Protein AF-0000000082566651 (afdb_homodimer)

Organism: Quercus lobata (NCBI:txid97700)

pLDDT: mean 90.01, std 13.72, range [37.5, 98.56]

InterPro domains:
  IPR002110 Ankyrin repeat [PF12796] (29-124)
  IPR002110 Ankyrin repeat [PS50088] (58-82)
  IPR002110 Ankyrin repeat [PS50088] (94-127)
  IPR002110 Ankyrin repeat [SM00248] (24-53)
  IPR002110 Ankyrin repeat [SM00248] (58-90)
  IPR002110 Ankyrin repeat [SM00248] (94-124)
  IPR036770 Ankyrin repeat-containing domain superfamily [G3DSA:1.25.40.20] (1-144)
  IPR036770 Ankyrin repeat-containing domain superfamily [SSF48403] (2-134)

Sequence (296 aa):
MGNVKLVKLFLENRTSPAYVEDKKGLCAFHIAAKEGNVLVMEELITACPDIYELLDNRGRTALHVAAENGWLEAVNFFLKRSDLKGLINEQDEEGNTPMHLAAVKGHYKILLKLVRCRDVDTNAVNKEGLTPMDKNCSSINLRIKLQYMGNVKLVKLFLENRTSPAYVEDKKGLCAFHIAAKEGNVLVMEELITACPDIYELLDNRGRTALHVAAENGWLEAVNFFLKRSDLKGLINEQDEEGNTPMHLAAVKGHYKILLKLVRCRDVDTNAVNKEGLTPMDKNCSSINLRIKLQY

Nearest PDB structures (foldseek):
  8y1u-assembly1_A  TM=8.756E-01  e=1.295E-06  Homo sapiens
  8v0e-assembly2_B  TM=8.548E-01  e=7.355E-06  Homo sapiens
  8v0e-assembly1_A  TM=8.554E-01  e=9.139E-06  Homo sapiens
  6tmd-assembly1_A  TM=6.307E-01  e=1.295E-06  Homo sapiens
  2dzn-assembly2_C  TM=5.015E-01  e=8.199E-06  Saccharomyces cerevisiae

Radius of gyration: 24.39 Å; Cα contacts (8 Å, |Δi|>4): 534; chains: 2; bounding box: 39×66×54 Å

Structure (mmCIF, N/CA/C/O backbone):
data_AF-0000000082566651-model_v1
#
loop_
_entity.id
_entity.type
_entity.pdbx_description
1 polymer 'Uncharacterized protein'
#
loop_
_atom_site.group_PDB
_atom_site.id
_atom_site.type_symbol
_atom_site.label_atom_id
_atom_site.label_alt_id
_atom_site.label_comp_id
_atom_site.label_asym_id
_atom_site.label_entity_id
_atom_site.label_seq_id
_atom_site.pdbx_PDB_ins_code
_atom_site.Cartn_x
_atom_site.Cartn_y
_atom_site.Cartn_z
_atom_site.occupancy
_atom_site.B_iso_or_equiv
_atom_site.auth_seq_id
_atom_site.auth_comp_id
_atom_site.auth_asym_id
_atom_site.auth_atom_id
_atom_site.pdbx_PDB_model_num
ATOM 1 N N . MET A 1 1 ? 8.547 0.111 1.854 1 42.28 1 MET A N 1
ATOM 2 C CA . MET A 1 1 ? 8.195 -0.094 3.256 1 42.28 1 MET A CA 1
ATOM 3 C C . MET A 1 1 ? 6.855 0.561 3.582 1 42.28 1 MET A C 1
ATOM 5 O O . MET A 1 1 ? 6.07 0.021 4.363 1 42.28 1 MET A O 1
ATOM 9 N N . GLY A 1 2 ? 6.461 1.714 2.898 1 54.19 2 GLY A N 1
ATOM 10 C CA . GLY A 1 2 ? 5.336 2.557 3.273 1 54.19 2 GLY A CA 1
ATOM 11 C C . GLY A 1 2 ? 3.992 1.884 3.072 1 54.19 2 GLY A C 1
ATOM 12 O O . GLY A 1 2 ? 3.109 1.978 3.928 1 54.19 2 GLY A O 1
ATOM 13 N N . ASN A 1 3 ? 4.008 0.964 2.213 1 69.75 3 ASN A N 1
ATOM 14 C CA . ASN A 1 3 ? 2.744 0.355 1.812 1 69.75 3 ASN A CA 1
ATOM 15 C C . ASN A 1 3 ? 2.35 -0.784 2.748 1 69.75 3 ASN A C 1
ATOM 17 O O . ASN A 1 3 ? 1.172 -0.942 3.076 1 69.75 3 ASN A O 1
ATOM 21 N N . VAL A 1 4 ? 3.307 -1.282 3.365 1 85.88 4 VAL A N 1
ATOM 22 C CA . VAL A 1 4 ? 3.021 -2.453 4.188 1 85.88 4 VAL A CA 1
ATOM 23 C C . VAL A 1 4 ? 2.273 -2.029 5.449 1 85.88 4 VAL A C 1
ATOM 25 O O . VAL A 1 4 ? 1.325 -2.695 5.871 1 85.88 4 VAL A O 1
ATOM 28 N N . LYS A 1 5 ? 2.617 -0.89 5.961 1 88.31 5 LYS A N 1
ATOM 29 C CA . LYS A 1 5 ? 1.964 -0.407 7.176 1 88.31 5 LYS A CA 1
ATOM 30 C C . LYS A 1 5 ? 0.497 -0.075 6.914 1 88.31 5 LYS A C 1
ATOM 32 O O . LYS A 1 5 ? -0.366 -0.354 7.75 1 88.31 5 LYS A O 1
ATOM 37 N N . LEU A 1 6 ? 0.324 0.468 5.809 1 90.62 6 LEU A N 1
ATOM 38 C CA . LEU A 1 6 ? -1.044 0.823 5.445 1 90.62 6 LEU A CA 1
ATOM 39 C C . LEU A 1 6 ? -1.895 -0.427 5.246 1 90.62 6 LEU A C 1
ATOM 41 O O . LEU A 1 6 ? -3.043 -0.479 5.695 1 90.62 6 LEU A O 1
ATOM 45 N N . VAL A 1 7 ? -1.366 -1.395 4.539 1 91.19 7 VAL A N 1
ATOM 46 C CA . VAL A 1 7 ? -2.08 -2.645 4.305 1 91.19 7 VAL A CA 1
ATOM 47 C C . VAL A 1 7 ? -2.385 -3.324 5.641 1 91.19 7 VAL A C 1
ATOM 49 O O . VAL A 1 7 ? -3.492 -3.822 5.852 1 91.19 7 VAL A O 1
ATOM 52 N N . LYS A 1 8 ? -1.399 -3.281 6.516 1 91.12 8 LYS A N 1
ATOM 53 C CA . LYS A 1 8 ? -1.593 -3.854 7.844 1 91.12 8 LYS A CA 1
ATOM 54 C C . LYS A 1 8 ? -2.725 -3.15 8.586 1 91.12 8 LYS A C 1
ATOM 56 O O . LYS A 1 8 ? -3.562 -3.801 9.211 1 91.12 8 LYS A O 1
ATOM 61 N N . LEU A 1 9 ? -2.771 -1.901 8.508 1 90.38 9 LEU A N 1
ATOM 62 C CA . LEU A 1 9 ? -3.816 -1.119 9.164 1 90.38 9 LEU A CA 1
ATOM 63 C C . LEU A 1 9 ? -5.191 -1.497 8.625 1 90.38 9 LEU A C 1
ATOM 65 O O . LEU A 1 9 ? -6.141 -1.654 9.398 1 90.38 9 LEU A O 1
ATOM 69 N N . PHE A 1 10 ? -5.266 -1.653 7.32 1 90.38 10 PHE A N 1
ATOM 70 C CA . PHE A 1 10 ? -6.539 -1.997 6.695 1 90.38 10 PHE A CA 1
ATOM 71 C C . PHE A 1 10 ? -6.996 -3.385 7.129 1 90.38 10 PHE A C 1
ATOM 73 O O . PHE A 1 10 ? -8.164 -3.578 7.477 1 90.38 10 PHE A O 1
ATOM 80 N N . LEU A 1 11 ? -6.121 -4.285 7.203 1 91.38 11 LEU A N 1
ATOM 81 C CA . LEU A 1 11 ? -6.453 -5.68 7.457 1 91.38 11 LEU A CA 1
ATOM 82 C C . LEU A 1 11 ? -6.738 -5.91 8.938 1 91.38 11 LEU A C 1
ATOM 84 O O . LEU A 1 11 ? -7.445 -6.852 9.305 1 91.38 11 LEU A O 1
ATOM 88 N N . GLU A 1 12 ? -6.137 -5.074 9.805 1 87.38 12 GLU A N 1
ATOM 89 C CA . GLU A 1 12 ? -6.414 -5.145 11.234 1 87.38 12 GLU A CA 1
ATOM 90 C C . GLU A 1 12 ? -7.855 -4.75 11.539 1 87.38 12 GLU A C 1
ATOM 92 O O . GLU A 1 12 ? -8.43 -5.191 12.531 1 87.38 12 GLU A O 1
ATOM 97 N N . ASN A 1 13 ? -8.414 -3.998 10.727 1 84.44 13 ASN A N 1
ATOM 98 C CA . ASN A 1 13 ? -9.805 -3.586 10.891 1 84.44 13 ASN A CA 1
ATOM 99 C C . ASN A 1 13 ? -10.773 -4.652 10.383 1 84.44 13 ASN A C 1
ATOM 101 O O . ASN A 1 13 ? -11.695 -5.047 11.086 1 84.44 13 ASN A O 1
ATOM 105 N N . ARG A 1 14 ? -10.594 -5.027 9.117 1 89.38 14 ARG A N 1
ATOM 106 C CA . ARG A 1 14 ? -11.391 -6.059 8.469 1 89.38 14 ARG A CA 1
ATOM 107 C C . ARG A 1 14 ? -10.625 -6.695 7.309 1 89.38 14 ARG A C 1
ATOM 109 O O . ARG A 1 14 ? -9.859 -6.02 6.617 1 89.38 14 ARG A O 1
ATOM 116 N N . THR A 1 15 ? -10.945 -7.945 7.035 1 92.06 15 THR A N 1
ATOM 117 C CA . THR A 1 15 ? -10.18 -8.633 6 1 92.06 15 THR A CA 1
ATOM 118 C C . THR A 1 15 ? -10.953 -8.664 4.684 1 92.06 15 THR A C 1
ATOM 120 O O . THR A 1 15 ? -10.391 -8.961 3.633 1 92.06 15 THR A O 1
ATOM 123 N N . SER A 1 16 ? -12.211 -8.312 4.715 1 90.19 16 SER A N 1
ATOM 124 C CA . SER A 1 16 ? -13.078 -8.461 3.551 1 90.19 16 SER A CA 1
ATOM 125 C C . SER A 1 16 ? -12.523 -7.715 2.344 1 90.19 16 SER A C 1
ATOM 127 O O . SER A 1 16 ?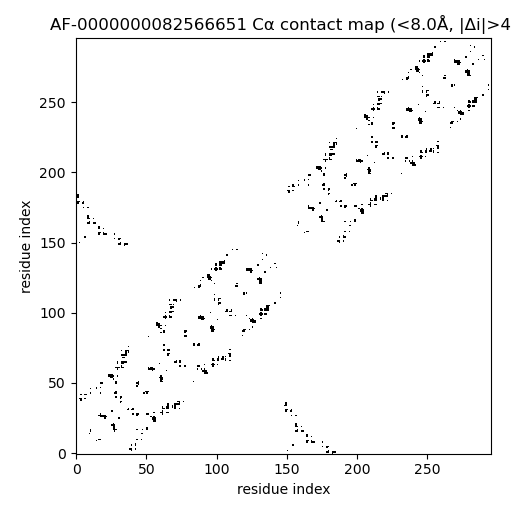 -12.617 -8.195 1.213 1 90.19 16 SER A O 1
ATOM 129 N N . PRO A 1 17 ? -11.891 -6.555 2.521 1 88.69 17 PRO A N 1
ATOM 130 C CA . PRO A 1 17 ? -11.383 -5.832 1.353 1 88.69 17 PRO A CA 1
ATOM 131 C C . PRO A 1 17 ? -10.297 -6.598 0.608 1 88.69 17 PRO A C 1
ATOM 133 O O . PRO A 1 17 ? -10.086 -6.383 -0.588 1 88.69 17 PRO A O 1
ATOM 136 N N . ALA A 1 18 ? -9.617 -7.48 1.279 1 92.12 18 ALA A N 1
ATOM 137 C CA . ALA A 1 18 ? -8.547 -8.25 0.647 1 92.12 18 ALA A CA 1
ATOM 138 C C . ALA A 1 18 ? -9.102 -9.148 -0.455 1 92.12 18 ALA A C 1
ATOM 140 O O . ALA A 1 18 ? -8.375 -9.531 -1.374 1 92.12 18 ALA A O 1
ATOM 141 N N . TYR A 1 19 ? -10.422 -9.43 -0.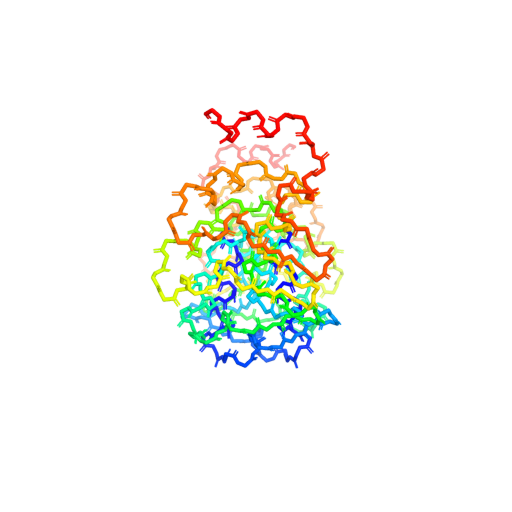424 1 94.44 19 TYR A N 1
ATOM 142 C CA . TYR A 1 19 ? -11.023 -10.391 -1.335 1 94.44 19 TYR A CA 1
ATOM 143 C C . TYR A 1 19 ? -11.727 -9.688 -2.488 1 94.44 19 TYR A C 1
ATOM 145 O O . TYR A 1 19 ? -12.203 -10.336 -3.422 1 94.44 19 TYR A O 1
ATOM 153 N N . VAL A 1 20 ? -11.7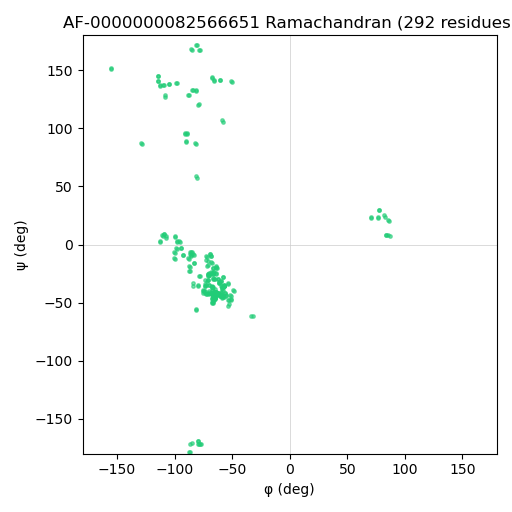73 -8.391 -2.359 1 92.5 20 VAL A N 1
ATOM 154 C CA . VAL A 1 20 ? -12.344 -7.633 -3.471 1 92.5 20 VAL A CA 1
ATOM 155 C C . VAL A 1 20 ? -11.445 -7.77 -4.699 1 92.5 20 VAL A C 1
ATOM 157 O O . VAL A 1 20 ? -10.219 -7.773 -4.586 1 92.5 20 VAL A O 1
ATOM 160 N N . GLU A 1 21 ? -12.094 -7.879 -5.855 1 94.75 21 GLU A N 1
ATOM 161 C CA . GLU A 1 21 ? -11.367 -8.047 -7.113 1 94.75 21 GLU A CA 1
ATOM 162 C C . GLU A 1 21 ? -11.562 -6.844 -8.031 1 94.75 21 GLU A C 1
ATOM 164 O O . GLU A 1 21 ? -12.602 -6.18 -7.977 1 94.75 21 GLU A O 1
ATOM 169 N N . ASP A 1 22 ? -10.523 -6.504 -8.766 1 93.31 22 ASP A N 1
ATOM 170 C CA . ASP A 1 22 ? -10.688 -5.465 -9.781 1 93.31 22 ASP A CA 1
ATOM 171 C C . ASP A 1 22 ? -11.352 -6.02 -11.031 1 93.31 22 ASP A C 1
ATOM 173 O O . ASP A 1 22 ? -11.922 -7.113 -11.008 1 93.31 22 ASP A O 1
ATOM 177 N N . LYS A 1 23 ? -11.406 -5.203 -12.094 1 93.69 23 LYS A N 1
ATOM 178 C CA . LYS A 1 23 ? -12.125 -5.562 -13.312 1 93.69 23 LYS A CA 1
ATOM 179 C C . LYS A 1 23 ? -11.492 -6.777 -13.984 1 93.69 23 LYS A C 1
ATOM 181 O O . LYS A 1 23 ? -12.125 -7.441 -14.812 1 93.69 23 LYS A O 1
ATOM 186 N N . LYS A 1 24 ? -10.242 -7.113 -13.68 1 96.5 24 LYS A N 1
ATOM 187 C CA . LYS A 1 24 ? -9.547 -8.25 -14.266 1 96.5 24 LYS A CA 1
ATOM 188 C C . LYS A 1 24 ? -9.594 -9.461 -13.344 1 96.5 24 LYS A C 1
ATOM 190 O O . LYS A 1 24 ? -8.953 -10.484 -13.609 1 96.5 24 LYS A O 1
ATOM 195 N N . GLY A 1 25 ? -10.289 -9.359 -12.211 1 97.06 25 GLY A N 1
ATOM 196 C CA . GLY A 1 25 ? -10.414 -10.438 -11.25 1 97.06 25 GLY A CA 1
ATOM 197 C C . GLY A 1 25 ? -9.242 -10.531 -10.289 1 97.06 25 GLY A C 1
ATOM 198 O O . GLY A 1 25 ? -9.109 -11.508 -9.555 1 97.06 25 GLY A O 1
ATOM 199 N N . LEU A 1 26 ? -8.414 -9.523 -10.375 1 97 26 LEU A N 1
ATOM 200 C CA . LEU A 1 26 ? -7.25 -9.523 -9.484 1 97 26 LEU A CA 1
ATOM 201 C C . LEU A 1 26 ? -7.637 -9.062 -8.086 1 97 26 LEU A C 1
ATOM 203 O O . LEU A 1 26 ? -8.18 -7.973 -7.914 1 97 26 LEU A O 1
ATOM 207 N N . CYS A 1 27 ? -7.438 -9.883 -7.117 1 96.5 27 CYS A N 1
ATOM 208 C CA . CYS A 1 27 ? -7.598 -9.469 -5.727 1 96.5 27 CYS A CA 1
ATOM 209 C C . CYS A 1 27 ? -6.309 -8.859 -5.188 1 96.5 27 CYS A C 1
ATOM 211 O O . CYS A 1 27 ? -5.328 -8.719 -5.918 1 96.5 27 CYS A O 1
ATOM 213 N N . ALA A 1 28 ? -6.312 -8.453 -3.898 1 95.44 28 ALA A N 1
ATOM 214 C CA . ALA A 1 28 ? -5.172 -7.77 -3.293 1 95.44 28 ALA A CA 1
ATOM 215 C C . ALA A 1 28 ? -3.904 -8.609 -3.402 1 95.44 28 ALA A C 1
ATOM 217 O O . ALA A 1 28 ? -2.816 -8.078 -3.637 1 95.44 28 ALA A O 1
ATOM 218 N N . PHE A 1 29 ? -4.023 -9.906 -3.297 1 97.25 29 PHE A N 1
ATOM 219 C CA . PHE A 1 29 ? -2.873 -10.797 -3.332 1 97.25 29 PHE A CA 1
ATOM 220 C C . PHE A 1 29 ? -2.279 -10.859 -4.734 1 97.25 29 PHE A C 1
ATOM 222 O O . PHE A 1 29 ? -1.058 -10.836 -4.898 1 97.25 29 PHE A O 1
ATOM 229 N N . HIS A 1 30 ? -3.189 -10.93 -5.715 1 97.75 30 HIS A N 1
ATOM 230 C CA . HIS A 1 30 ? -2.73 -10.859 -7.098 1 97.75 30 HIS A CA 1
ATOM 231 C C . HIS A 1 30 ? -1.978 -9.562 -7.367 1 97.75 30 HIS A C 1
ATOM 233 O O . HIS A 1 30 ? -0.908 -9.578 -7.98 1 97.75 30 HIS A O 1
ATOM 239 N N . ILE A 1 31 ? -2.521 -8.516 -6.914 1 95.81 31 ILE A N 1
ATOM 240 C CA . ILE A 1 31 ? -1.952 -7.195 -7.168 1 95.81 31 ILE A CA 1
ATOM 241 C C . ILE A 1 31 ? -0.588 -7.082 -6.492 1 95.81 31 ILE A C 1
ATOM 243 O O . ILE A 1 31 ? 0.366 -6.574 -7.086 1 95.81 31 ILE A O 1
ATOM 247 N N . ALA A 1 32 ? -0.495 -7.5 -5.254 1 95.75 32 ALA A N 1
ATOM 248 C CA . ALA A 1 32 ? 0.789 -7.496 -4.559 1 95.75 32 ALA A CA 1
ATOM 249 C C . ALA A 1 32 ? 1.83 -8.305 -5.328 1 95.75 32 ALA A C 1
ATOM 251 O O . ALA A 1 32 ? 2.977 -7.871 -5.473 1 95.75 32 ALA A O 1
ATOM 252 N N . ALA A 1 33 ? 1.443 -9.43 -5.855 1 96.69 33 ALA A N 1
ATOM 253 C CA . ALA A 1 33 ? 2.336 -10.281 -6.637 1 96.69 33 ALA A CA 1
ATOM 254 C C . ALA A 1 33 ? 2.742 -9.594 -7.938 1 96.69 33 ALA A C 1
ATOM 256 O O . ALA A 1 33 ? 3.906 -9.664 -8.344 1 96.69 33 ALA A O 1
ATOM 257 N N . LYS A 1 34 ? 1.776 -9 -8.586 1 96.38 34 LYS A N 1
ATOM 258 C CA . LYS A 1 34 ? 2.006 -8.297 -9.844 1 96.38 34 LYS A CA 1
ATOM 259 C C . LYS A 1 34 ? 3.039 -7.184 -9.672 1 96.38 34 LYS A C 1
ATOM 261 O O . LYS A 1 34 ? 3.807 -6.898 -10.594 1 96.38 34 LYS A O 1
ATOM 266 N N . GLU A 1 35 ? 3.084 -6.68 -8.477 1 92.69 35 GLU A N 1
ATOM 267 C CA . GLU A 1 35 ? 4.008 -5.586 -8.188 1 92.69 35 GLU A CA 1
ATOM 268 C C . GLU A 1 35 ? 5.289 -6.105 -7.535 1 92.69 35 GLU A C 1
ATOM 270 O O . GLU A 1 35 ? 6.195 -5.328 -7.227 1 92.69 35 GLU A O 1
ATOM 275 N N . GLY A 1 36 ? 5.328 -7.336 -7.289 1 94.81 36 GLY A N 1
ATOM 276 C CA . GLY A 1 36 ? 6.508 -7.922 -6.672 1 94.81 36 GLY A CA 1
ATOM 277 C C . GLY A 1 36 ? 6.68 -7.52 -5.219 1 94.81 36 GLY A C 1
ATOM 278 O O . GLY A 1 36 ? 7.805 -7.465 -4.711 1 94.81 36 GLY A O 1
ATOM 279 N N . ASN A 1 37 ? 5.676 -7.137 -4.523 1 93.69 37 ASN A N 1
ATOM 280 C CA . ASN A 1 37 ? 5.754 -6.684 -3.139 1 93.69 37 ASN A CA 1
ATOM 281 C C . ASN A 1 37 ? 5.578 -7.84 -2.16 1 93.69 37 ASN A C 1
ATOM 283 O O . ASN A 1 37 ? 4.504 -8.008 -1.577 1 93.69 37 ASN A O 1
ATOM 287 N N . VAL A 1 38 ? 6.656 -8.469 -1.818 1 95.69 38 VAL A N 1
ATOM 288 C CA . VAL A 1 38 ? 6.652 -9.695 -1.026 1 95.69 38 VAL A CA 1
ATOM 289 C C . VAL A 1 38 ? 6.172 -9.391 0.391 1 95.69 38 VAL A C 1
ATOM 291 O O . VAL A 1 38 ? 5.473 -10.203 1.003 1 95.69 38 VAL A O 1
ATOM 294 N N . LEU A 1 39 ? 6.547 -8.25 0.902 1 94.25 39 LEU A N 1
ATOM 295 C CA . LEU A 1 39 ? 6.137 -7.898 2.258 1 94.25 39 LEU A CA 1
ATOM 296 C C . LEU A 1 39 ? 4.621 -7.766 2.35 1 94.25 39 LEU A C 1
ATOM 298 O O . LEU A 1 39 ? 4.012 -8.203 3.328 1 94.25 39 LEU A O 1
ATOM 302 N N . VAL A 1 40 ? 4.078 -7.168 1.365 1 94.81 40 VAL A N 1
ATOM 303 C CA . VAL A 1 40 ? 2.625 -7.035 1.329 1 94.81 40 VAL A CA 1
ATOM 304 C C . VAL A 1 40 ? 1.987 -8.414 1.153 1 94.81 40 VAL A C 1
ATOM 306 O O . VAL A 1 40 ? 0.968 -8.719 1.778 1 94.81 40 VAL A O 1
ATOM 309 N N . MET A 1 41 ? 2.521 -9.25 0.311 1 96.19 41 MET A N 1
ATOM 310 C CA . MET A 1 41 ? 2.023 -10.617 0.158 1 96.19 41 MET A CA 1
ATOM 311 C C . MET A 1 41 ? 2.016 -11.344 1.497 1 96.19 41 MET A C 1
ATOM 313 O O . MET A 1 41 ? 1.045 -12.031 1.831 1 96.19 41 MET A O 1
ATOM 317 N N . GLU A 1 42 ? 3.086 -11.188 2.25 1 96.06 42 GLU A N 1
ATOM 318 C CA . GLU A 1 42 ? 3.189 -11.82 3.564 1 96.06 42 GLU A CA 1
ATOM 319 C C . GLU A 1 42 ? 2.072 -11.344 4.492 1 96.06 42 GLU A C 1
ATOM 321 O O . GLU A 1 42 ? 1.448 -12.156 5.184 1 96.06 42 GLU A O 1
ATOM 326 N N . GLU A 1 43 ? 1.812 -10.055 4.492 1 94.38 43 GLU A N 1
ATOM 327 C CA . GLU A 1 43 ? 0.754 -9.508 5.336 1 94.38 43 GLU A CA 1
ATOM 328 C C . GLU A 1 43 ? -0.612 -10.055 4.934 1 94.38 43 GLU A C 1
ATOM 330 O O . GLU A 1 43 ? -1.428 -10.398 5.793 1 94.38 43 GLU A O 1
ATOM 335 N N . LEU A 1 44 ? -0.857 -10.133 3.668 1 95.94 44 LEU A N 1
ATOM 336 C CA . LEU A 1 44 ? -2.152 -10.562 3.154 1 95.94 44 LEU A CA 1
ATOM 337 C C . LEU A 1 44 ? -2.414 -12.031 3.494 1 95.94 44 LEU A C 1
ATOM 339 O O . LEU A 1 44 ? -3.484 -12.375 3.996 1 95.94 44 LEU A O 1
ATOM 343 N N . ILE A 1 45 ? -1.461 -12.891 3.252 1 96.62 45 ILE A N 1
ATOM 344 C CA . ILE A 1 45 ? -1.68 -14.312 3.463 1 96.62 45 ILE A CA 1
ATOM 345 C C . ILE A 1 45 ? -1.752 -14.609 4.957 1 96.62 45 ILE A C 1
ATOM 347 O O . ILE A 1 45 ? -2.432 -15.547 5.379 1 96.62 45 ILE A O 1
ATOM 351 N N . THR A 1 46 ? -1.034 -13.82 5.789 1 95.25 46 THR A N 1
ATOM 352 C CA . THR A 1 46 ? -1.124 -13.953 7.238 1 95.25 46 THR A CA 1
ATOM 353 C C . THR A 1 46 ? -2.527 -13.609 7.73 1 95.25 46 THR A C 1
ATOM 355 O O . THR A 1 46 ? -3.094 -14.32 8.562 1 95.25 46 THR A O 1
ATOM 358 N N . ALA A 1 47 ? -3.127 -12.617 7.215 1 94.69 47 ALA A N 1
ATOM 359 C CA . ALA A 1 47 ? -4.457 -12.156 7.609 1 94.69 47 ALA A CA 1
ATOM 360 C C . ALA A 1 47 ? -5.547 -13.016 6.969 1 94.69 47 ALA A C 1
ATOM 362 O O . ALA A 1 47 ? -6.613 -13.211 7.551 1 94.69 47 ALA A O 1
ATOM 363 N N . CYS A 1 48 ? -5.305 -13.453 5.77 1 96.5 48 CYS A N 1
ATOM 364 C CA . CYS A 1 48 ? -6.242 -14.242 4.969 1 96.5 48 CYS A CA 1
ATOM 365 C C . CYS A 1 48 ? -5.574 -15.508 4.438 1 96.5 48 CYS A C 1
ATOM 367 O O . CYS A 1 48 ? -5.203 -15.57 3.264 1 96.5 48 CYS A O 1
ATOM 369 N N . PRO A 1 49 ? -5.551 -16.578 5.141 1 95.38 49 PRO A N 1
ATOM 370 C CA . PRO A 1 49 ? -4.75 -17.766 4.812 1 95.38 49 PRO A CA 1
ATOM 371 C C . PRO A 1 49 ? -5.223 -1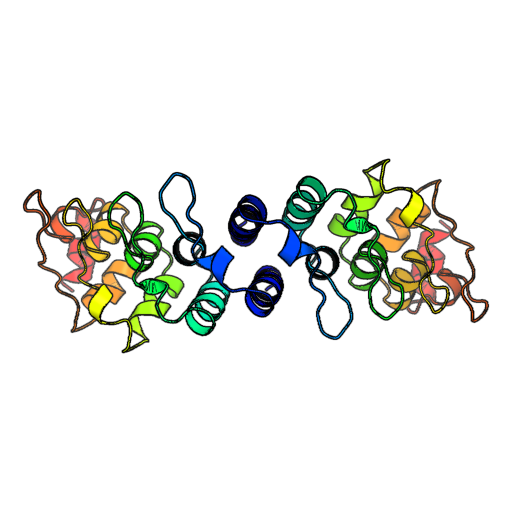8.453 3.535 1 95.38 49 PRO A C 1
ATOM 373 O O . PRO A 1 49 ? -4.473 -19.234 2.936 1 95.38 49 PRO A O 1
ATOM 376 N N . ASP A 1 50 ? -6.453 -18.219 3.096 1 95.88 50 ASP A N 1
ATOM 377 C CA . ASP A 1 50 ? -6.965 -18.922 1.914 1 95.88 50 ASP A CA 1
ATOM 378 C C . ASP A 1 50 ? -6.875 -18.031 0.677 1 95.88 50 ASP A C 1
ATOM 380 O O . ASP A 1 50 ? -7.305 -18.422 -0.409 1 95.88 50 ASP A O 1
ATOM 384 N N . ILE A 1 51 ? -6.23 -16.844 0.804 1 96.94 51 ILE A N 1
ATOM 385 C CA . ILE A 1 51 ? -6.293 -15.836 -0.247 1 96.94 51 ILE A CA 1
ATOM 386 C C . ILE A 1 51 ? -5.496 -16.312 -1.463 1 96.94 51 ILE A C 1
ATOM 388 O O . ILE A 1 51 ? -5.773 -15.891 -2.592 1 96.94 51 ILE A O 1
ATOM 392 N N . TYR A 1 52 ? -4.543 -17.125 -1.284 1 96.06 52 TYR A N 1
ATOM 393 C CA . TYR A 1 52 ? -3.678 -17.594 -2.359 1 96.06 52 TYR A CA 1
ATOM 394 C C . TYR A 1 52 ? -4.449 -18.484 -3.33 1 96.06 52 TYR A C 1
ATOM 396 O O . TYR A 1 52 ? -3.984 -18.75 -4.441 1 96.06 52 TYR A O 1
ATOM 404 N N . GLU A 1 53 ? -5.609 -18.953 -2.961 1 95.5 53 GLU A N 1
ATOM 405 C CA . GLU A 1 53 ? -6.395 -19.875 -3.779 1 95.5 53 GLU A CA 1
ATOM 406 C C . GLU A 1 53 ? -7.211 -19.125 -4.828 1 95.5 53 GLU A C 1
ATOM 408 O O . GLU A 1 53 ? -7.715 -19.734 -5.777 1 95.5 53 GLU A O 1
ATOM 413 N N . LEU A 1 54 ? -7.348 -17.922 -4.664 1 97.06 54 LEU A N 1
ATOM 414 C CA . LEU A 1 54 ? -8.195 -17.125 -5.551 1 97.06 54 LEU A CA 1
ATOM 415 C C . LEU A 1 54 ? -7.598 -17.062 -6.953 1 97.06 54 LEU A C 1
ATOM 417 O O . LEU A 1 54 ? -6.375 -16.984 -7.109 1 97.06 54 LEU A O 1
ATOM 421 N N . LEU A 1 55 ? -8.508 -17.078 -7.918 1 98.38 55 LEU A N 1
ATOM 422 C CA . LEU A 1 55 ? -8.133 -17.016 -9.32 1 98.38 55 LEU A CA 1
ATOM 423 C C . LEU A 1 55 ? -8.617 -15.719 -9.969 1 98.38 55 LEU A C 1
ATOM 425 O O . LEU A 1 55 ? -9.68 -15.203 -9.594 1 98.38 55 LEU A O 1
ATOM 429 N N . ASP A 1 56 ? -7.754 -15.148 -10.844 1 98.19 56 ASP A N 1
ATOM 430 C CA . ASP A 1 56 ? -8.242 -14.008 -11.602 1 98.19 56 ASP A CA 1
ATOM 431 C C . ASP A 1 56 ? -9.156 -14.453 -12.742 1 98.19 56 ASP A C 1
ATOM 433 O O . ASP A 1 56 ? -9.547 -15.617 -12.805 1 98.19 56 ASP A O 1
ATOM 437 N N . ASN A 1 57 ? -9.547 -13.531 -13.625 1 98.38 57 ASN A N 1
ATOM 438 C CA . ASN A 1 57 ? -10.523 -13.805 -14.68 1 98.38 57 ASN A CA 1
ATOM 439 C C . ASN A 1 57 ? -9.953 -14.742 -15.742 1 98.38 57 ASN A C 1
ATOM 441 O O . ASN A 1 57 ? -10.695 -15.25 -16.578 1 98.38 57 ASN A O 1
ATOM 445 N N . ARG A 1 58 ? -8.688 -15.023 -15.68 1 98.38 58 ARG A N 1
ATOM 446 C CA . ARG A 1 58 ? -8.047 -15.922 -16.625 1 98.38 58 ARG A CA 1
ATOM 447 C C . ARG A 1 58 ? -7.66 -17.234 -15.961 1 98.38 58 ARG A C 1
ATOM 449 O O . ARG A 1 58 ? -6.898 -18.031 -16.531 1 98.38 58 ARG A O 1
ATOM 456 N N . GLY A 1 59 ? -8.141 -17.391 -14.734 1 98.56 59 GLY A N 1
ATOM 457 C CA . GLY A 1 59 ? -7.844 -18.609 -14.008 1 98.56 59 GLY A CA 1
ATOM 458 C C . GLY A 1 59 ? -6.438 -18.641 -13.438 1 98.56 59 GLY A C 1
ATOM 459 O O . GLY A 1 59 ? -5.879 -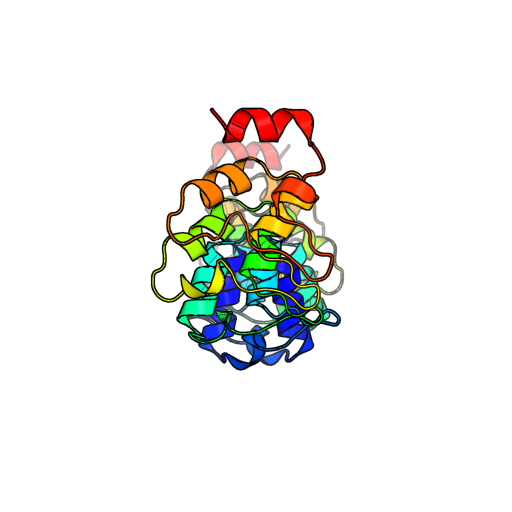19.703 -13.203 1 98.56 59 GLY A O 1
ATOM 460 N N . ARG A 1 60 ? -5.883 -17.5 -13.258 1 98.5 60 ARG A N 1
ATOM 461 C CA . ARG A 1 60 ? -4.496 -17.438 -12.805 1 98.5 60 ARG A CA 1
ATOM 462 C C . ARG A 1 60 ? -4.418 -17.219 -11.305 1 98.5 60 ARG A C 1
ATOM 464 O O . ARG A 1 60 ? -5.211 -16.453 -10.742 1 98.5 60 ARG A O 1
ATOM 471 N N . THR A 1 61 ? -3.506 -17.922 -10.719 1 98.44 61 THR A N 1
ATOM 472 C CA . THR A 1 61 ? -3.156 -17.656 -9.336 1 98.44 61 THR A CA 1
ATOM 473 C C . THR A 1 61 ? -2.191 -16.484 -9.234 1 98.44 61 THR A C 1
ATOM 475 O O . THR A 1 61 ? -1.692 -15.992 -10.258 1 98.44 61 THR A O 1
ATOM 478 N N . ALA A 1 62 ? -1.942 -16.047 -7.969 1 98.31 62 ALA A N 1
ATOM 479 C CA . ALA A 1 62 ? -0.968 -14.977 -7.758 1 98.31 62 ALA A CA 1
ATOM 480 C C . ALA A 1 62 ? 0.425 -15.406 -8.211 1 98.31 62 ALA A C 1
ATOM 482 O O . ALA A 1 62 ? 1.224 -14.578 -8.656 1 98.31 62 ALA A O 1
ATOM 483 N N . LEU A 1 63 ? 0.753 -16.672 -8.141 1 98.31 63 LEU A N 1
ATOM 484 C CA . LEU A 1 63 ? 2.039 -17.188 -8.617 1 98.31 63 LEU A CA 1
ATOM 485 C C . LEU A 1 63 ? 2.164 -17.016 -10.125 1 98.31 63 LEU A C 1
ATOM 487 O O . LEU A 1 63 ? 3.221 -16.625 -10.625 1 98.31 63 LEU A O 1
ATOM 491 N N . HIS A 1 64 ? 1.057 -17.359 -10.867 1 98.5 64 HIS A N 1
ATOM 492 C CA . HIS A 1 64 ? 1.057 -17.094 -12.297 1 98.5 64 HIS A CA 1
ATOM 493 C C . HIS A 1 64 ? 1.438 -15.641 -12.586 1 98.5 64 HIS A C 1
ATOM 495 O O . HIS A 1 64 ? 2.303 -15.383 -13.43 1 98.5 64 HIS A O 1
ATOM 501 N N . VAL A 1 65 ? 0.792 -14.766 -11.844 1 98.25 65 VAL A N 1
ATOM 502 C CA . VAL A 1 65 ? 0.95 -13.328 -12.055 1 98.25 65 VAL A CA 1
ATOM 503 C C . VAL A 1 65 ? 2.383 -12.914 -11.734 1 98.25 65 VAL A C 1
ATOM 505 O O . VAL A 1 65 ? 3.004 -12.164 -12.492 1 98.25 65 VAL A O 1
ATOM 508 N N . ALA A 1 66 ? 2.918 -13.352 -10.609 1 97.88 66 ALA A N 1
ATOM 509 C CA . ALA A 1 66 ? 4.297 -13.055 -10.227 1 97.88 66 ALA A CA 1
ATOM 510 C C . ALA A 1 66 ? 5.277 -13.531 -11.297 1 97.88 66 ALA A C 1
ATOM 512 O O . ALA A 1 66 ? 6.188 -12.797 -11.68 1 97.88 66 ALA A O 1
ATOM 513 N N . ALA A 1 67 ? 5.117 -14.734 -11.812 1 97.38 67 ALA A N 1
ATOM 514 C CA . ALA A 1 67 ? 6 -15.336 -12.812 1 97.38 67 ALA A CA 1
ATOM 515 C C . ALA A 1 67 ? 5.938 -14.562 -14.133 1 97.38 67 ALA A C 1
ATOM 517 O O . ALA A 1 67 ? 6.969 -14.273 -14.734 1 97.38 67 ALA A O 1
ATOM 518 N N . GLU A 1 68 ? 4.727 -14.266 -14.539 1 97.12 68 GLU A N 1
ATOM 519 C CA . GLU A 1 68 ? 4.527 -13.539 -15.789 1 97.12 68 GLU A CA 1
ATOM 520 C C . GLU A 1 68 ? 5.184 -12.164 -15.734 1 97.12 68 GLU A C 1
ATOM 522 O O . GLU A 1 68 ? 5.691 -11.672 -16.75 1 97.12 68 GLU A O 1
ATOM 527 N N . ASN A 1 69 ? 5.199 -11.586 -14.562 1 97.19 69 ASN A N 1
ATOM 528 C CA . ASN A 1 69 ? 5.719 -10.227 -14.445 1 97.19 69 ASN A CA 1
ATOM 529 C C . ASN A 1 69 ? 7.199 -10.219 -14.062 1 97.19 69 ASN A C 1
ATOM 531 O O . ASN A 1 69 ? 7.797 -9.156 -13.883 1 97.19 69 ASN A O 1
ATOM 535 N N . GLY A 1 70 ? 7.73 -11.359 -13.844 1 97 70 GLY A N 1
ATOM 536 C CA . GLY A 1 70 ? 9.172 -11.477 -13.711 1 97 70 GLY A CA 1
ATOM 537 C C . GLY A 1 70 ? 9.68 -11.141 -12.32 1 97 70 GLY A C 1
ATOM 538 O O . GLY A 1 70 ? 10.82 -10.703 -12.156 1 97 70 GLY A O 1
ATOM 539 N N . TRP A 1 71 ? 8.875 -11.242 -11.32 1 97.5 71 TRP A N 1
ATOM 540 C CA . TRP A 1 71 ? 9.297 -10.922 -9.961 1 97.5 71 TRP A CA 1
ATOM 541 C C . TRP A 1 71 ? 9.836 -12.156 -9.258 1 97.5 71 TRP A C 1
ATOM 543 O O . TRP A 1 71 ? 9.086 -12.891 -8.609 1 97.5 71 TRP A O 1
ATOM 553 N N . LEU A 1 72 ? 11.164 -12.258 -9.328 1 97.25 72 LEU A N 1
ATOM 554 C CA . LEU A 1 72 ? 11.836 -13.445 -8.797 1 97.25 72 LEU A CA 1
ATOM 555 C C . LEU A 1 72 ? 11.539 -13.617 -7.309 1 97.25 72 LEU A C 1
ATOM 557 O O . LEU A 1 72 ? 11.25 -14.719 -6.852 1 97.25 72 LEU A O 1
ATOM 561 N N . GLU A 1 73 ? 11.602 -12.555 -6.566 1 97.31 73 GLU A N 1
ATOM 562 C CA . GLU A 1 73 ? 11.398 -12.656 -5.121 1 97.31 73 GLU A CA 1
ATOM 563 C C . GLU A 1 73 ? 9.953 -13.039 -4.793 1 97.31 73 GLU A C 1
ATOM 565 O O . GLU A 1 73 ? 9.703 -13.758 -3.82 1 97.31 73 GLU A O 1
ATOM 570 N N . ALA A 1 74 ? 9.047 -12.523 -5.609 1 97.31 74 ALA A N 1
ATOM 571 C CA . ALA A 1 74 ? 7.656 -12.938 -5.414 1 97.31 74 ALA A CA 1
ATOM 572 C C . ALA A 1 74 ? 7.473 -14.414 -5.738 1 97.31 74 ALA A C 1
ATOM 574 O O . ALA A 1 74 ? 6.727 -15.117 -5.047 1 97.31 74 ALA A O 1
ATOM 575 N N . VAL A 1 75 ? 8.078 -14.875 -6.785 1 97.5 75 VAL A N 1
ATOM 576 C CA . VAL A 1 75 ? 8.031 -16.297 -7.117 1 97.5 75 VAL A CA 1
ATOM 577 C C . VAL A 1 75 ? 8.664 -17.109 -5.992 1 97.5 75 VAL A C 1
ATOM 579 O O . VAL A 1 75 ? 8.102 -18.125 -5.559 1 97.5 75 VAL A O 1
ATOM 582 N N . ASN A 1 76 ? 9.82 -16.672 -5.43 1 96.56 76 ASN A N 1
ATOM 583 C CA . ASN A 1 76 ? 10.492 -17.344 -4.32 1 96.56 76 ASN A CA 1
ATOM 584 C C . ASN A 1 76 ? 9.586 -17.438 -3.092 1 96.56 76 ASN A C 1
ATOM 586 O O . ASN A 1 76 ? 9.656 -18.406 -2.334 1 96.56 76 ASN A O 1
ATOM 590 N N . PHE A 1 77 ? 8.828 -16.422 -2.932 1 97 77 PHE A N 1
ATOM 591 C CA . PHE A 1 77 ? 7.855 -16.406 -1.843 1 97 77 PHE A CA 1
ATOM 592 C C . PHE A 1 77 ? 7.008 -17.672 -1.862 1 97 77 PHE A C 1
ATOM 594 O O . PHE A 1 77 ? 6.754 -18.266 -0.816 1 97 77 PHE A O 1
ATOM 601 N N . PHE A 1 78 ? 6.543 -18.094 -3.021 1 96.44 78 PHE A N 1
ATOM 602 C CA . PHE A 1 78 ? 5.707 -19.281 -3.172 1 96.44 78 PHE A CA 1
ATOM 603 C C . PHE A 1 78 ? 6.535 -20.547 -3.01 1 96.44 78 PHE A C 1
ATOM 605 O O . PHE A 1 78 ? 6.102 -21.5 -2.348 1 96.44 78 PHE A O 1
ATOM 612 N N . LEU A 1 79 ? 7.707 -20.562 -3.535 1 94.19 79 LEU A N 1
ATOM 613 C CA . LEU A 1 79 ? 8.539 -21.766 -3.588 1 94.19 79 LEU A CA 1
ATOM 614 C C . LEU A 1 79 ? 9.047 -22.141 -2.201 1 94.19 79 LEU A C 1
ATOM 616 O O . LEU A 1 79 ? 9.305 -23.312 -1.919 1 94.19 79 LEU A O 1
ATOM 620 N N . LYS A 1 80 ? 9.164 -21.172 -1.348 1 93.56 80 LYS A N 1
ATOM 621 C CA . LYS A 1 80 ? 9.742 -21.406 -0.026 1 93.56 80 LYS A CA 1
ATOM 622 C C . LYS A 1 80 ? 8.688 -21.891 0.962 1 93.56 80 LYS A C 1
ATOM 624 O O . LYS A 1 80 ? 9.016 -22.328 2.062 1 93.56 80 LYS A O 1
ATOM 629 N N . ARG A 1 81 ? 7.531 -21.844 0.558 1 92.81 81 ARG A N 1
ATOM 630 C CA . ARG A 1 81 ? 6.445 -22.203 1.462 1 92.81 81 ARG A CA 1
ATOM 631 C C . ARG A 1 81 ? 5.832 -23.547 1.074 1 92.81 81 ARG A C 1
ATOM 633 O O . ARG A 1 81 ? 5.301 -23.703 -0.027 1 92.81 81 ARG A O 1
ATOM 640 N N . SER A 1 82 ? 5.766 -24.422 2.043 1 90.81 82 SER A N 1
ATOM 641 C CA . SER A 1 82 ? 5.273 -25.781 1.782 1 90.81 82 SER A CA 1
ATOM 642 C C . SER A 1 82 ? 3.766 -25.781 1.547 1 90.81 82 SER A C 1
ATOM 644 O O . SER A 1 82 ? 3.254 -26.578 0.767 1 90.81 82 SER A O 1
ATOM 646 N N . ASP A 1 83 ? 3.035 -24.844 2.203 1 90.12 83 ASP A N 1
ATOM 647 C CA . ASP A 1 83 ? 1.58 -24.781 2.096 1 90.12 83 ASP A CA 1
ATOM 648 C C . ASP A 1 83 ? 1.153 -24.266 0.724 1 90.12 83 ASP A C 1
ATOM 650 O O . ASP A 1 83 ? -0.01 -24.391 0.337 1 90.12 83 ASP A O 1
ATOM 654 N N . LEU A 1 84 ? 2.152 -23.766 -0.028 1 92.12 84 LEU A N 1
ATOM 655 C CA . LEU A 1 84 ? 1.825 -23.188 -1.327 1 92.12 84 LEU A CA 1
ATOM 656 C C . LEU A 1 84 ? 2.404 -24.031 -2.459 1 92.12 84 LEU A C 1
ATOM 658 O O . LEU A 1 84 ? 2.279 -23.672 -3.631 1 92.12 84 LEU A O 1
ATOM 662 N N . LYS A 1 85 ? 3.004 -25.078 -2.23 1 86.12 85 LYS A N 1
ATOM 663 C CA . LYS A 1 85 ? 3.736 -25.906 -3.186 1 86.12 85 LYS A CA 1
ATOM 664 C C . LYS A 1 85 ? 2.82 -26.391 -4.297 1 86.12 85 LYS A C 1
ATOM 666 O O . LYS A 1 85 ? 3.248 -26.547 -5.445 1 86.12 85 LYS A O 1
ATOM 671 N N . GLY A 1 86 ? 1.552 -26.594 -3.971 1 87.56 86 GLY A N 1
ATOM 672 C CA . GLY A 1 86 ? 0.606 -27.125 -4.945 1 87.56 86 GLY A CA 1
ATOM 673 C C . GLY A 1 86 ? 0.313 -26.141 -6.07 1 87.56 86 GLY A C 1
ATOM 674 O O . GLY A 1 86 ? -0.206 -26.531 -7.117 1 87.56 86 GLY A O 1
ATOM 675 N N . LEU A 1 87 ? 0.733 -24.969 -5.961 1 94.94 87 LEU A N 1
ATOM 676 C CA . LEU A 1 87 ? 0.387 -23.922 -6.922 1 94.94 87 LEU A CA 1
ATOM 677 C C . LEU A 1 87 ? 1.362 -23.922 -8.094 1 94.94 87 LEU A C 1
ATOM 679 O O . LEU A 1 87 ? 1.062 -23.375 -9.156 1 94.94 87 LEU A O 1
ATOM 683 N N . ILE A 1 88 ? 2.535 -24.5 -7.965 1 95.38 88 ILE A N 1
ATOM 684 C CA . ILE A 1 88 ? 3.66 -24.312 -8.875 1 95.38 88 ILE A CA 1
ATOM 685 C C . ILE A 1 88 ? 3.314 -24.875 -10.25 1 95.38 88 ILE A C 1
ATOM 687 O O . ILE A 1 88 ? 3.773 -24.359 -11.273 1 95.38 88 ILE A O 1
ATOM 691 N N . ASN A 1 89 ? 2.443 -25.922 -10.328 1 96.75 89 ASN A N 1
ATOM 692 C CA . ASN A 1 89 ? 2.102 -26.547 -11.602 1 96.75 89 ASN A CA 1
ATOM 693 C C . ASN A 1 89 ? 0.656 -26.266 -11.992 1 96.75 89 ASN A C 1
ATOM 695 O O . ASN A 1 89 ? 0.132 -26.859 -12.93 1 96.75 89 ASN A O 1
ATOM 699 N N . GLU A 1 90 ? -0.004 -25.375 -11.211 1 97.38 90 GLU A N 1
ATOM 700 C CA . GLU A 1 90 ? -1.391 -25.047 -11.523 1 97.38 90 GLU A CA 1
ATOM 701 C C . GLU A 1 90 ? -1.51 -24.438 -12.914 1 97.38 90 GLU A C 1
ATOM 703 O O . GLU A 1 90 ? -0.669 -23.625 -13.312 1 97.38 90 GLU A O 1
ATOM 708 N N . GLN A 1 91 ? -2.574 -24.812 -13.609 1 98.38 91 GLN A N 1
ATOM 709 C CA . GLN A 1 91 ? -2.799 -24.312 -14.961 1 98.38 91 GLN A CA 1
ATOM 710 C C . GLN A 1 91 ? -3.895 -23.25 -14.977 1 98.38 91 GLN A C 1
ATOM 712 O O . GLN A 1 91 ? -4.887 -23.375 -14.258 1 98.38 91 GLN A O 1
ATOM 717 N N . ASP A 1 92 ? -3.643 -22.203 -15.758 1 98.31 92 ASP A N 1
ATOM 718 C CA . ASP A 1 92 ? -4.695 -21.219 -15.953 1 98.31 92 ASP A CA 1
ATOM 719 C C . ASP A 1 92 ? -5.707 -21.703 -17 1 98.31 92 ASP A C 1
ATOM 721 O O . ASP A 1 92 ? -5.738 -22.875 -17.344 1 98.31 92 ASP A O 1
ATOM 725 N N . GLU A 1 93 ? -6.574 -20.844 -17.438 1 98.44 93 GLU A N 1
ATOM 726 C CA . GLU A 1 93 ? -7.66 -21.219 -18.328 1 98.44 93 GLU A CA 1
ATOM 727 C C . GLU A 1 93 ? -7.129 -21.672 -19.688 1 98.44 93 GLU A C 1
ATOM 729 O O . GLU A 1 93 ? -7.801 -22.406 -20.422 1 98.44 93 GLU A O 1
ATOM 734 N N . GLU A 1 94 ? -5.957 -21.219 -20.016 1 98.19 94 GLU A N 1
ATOM 735 C CA . GLU A 1 94 ? -5.355 -21.609 -21.281 1 98.19 94 GLU A CA 1
ATOM 736 C C . GLU A 1 94 ? -4.41 -22.797 -21.109 1 98.19 94 GLU A C 1
ATOM 738 O O . GLU A 1 94 ? -3.727 -23.188 -22.062 1 98.19 94 GLU A O 1
ATOM 743 N N . GLY A 1 95 ? -4.332 -23.297 -19.906 1 98.5 95 GLY A N 1
ATOM 744 C CA . GLY A 1 95 ? -3.486 -24.438 -19.609 1 98.5 95 GLY A CA 1
ATOM 745 C C . GLY A 1 95 ? -2.053 -24.062 -19.297 1 98.5 95 GLY A C 1
ATOM 746 O O . GLY A 1 95 ? -1.187 -24.938 -19.172 1 98.5 95 GLY A O 1
ATOM 747 N N . ASN A 1 96 ? -1.808 -22.781 -19.172 1 98.12 96 ASN A N 1
ATOM 748 C CA . ASN A 1 96 ? -0.448 -22.344 -18.875 1 98.12 96 ASN A CA 1
ATOM 749 C C . ASN A 1 96 ? -0.137 -22.453 -17.375 1 98.12 96 ASN A C 1
ATOM 751 O O . ASN A 1 96 ? -0.946 -22.062 -16.547 1 98.12 96 ASN A O 1
ATOM 755 N N . THR A 1 97 ? 1.005 -23.031 -17.125 1 98 97 THR A N 1
ATOM 756 C CA . THR A 1 97 ? 1.549 -22.984 -15.766 1 98 97 THR A CA 1
ATOM 757 C C . THR A 1 97 ? 2.334 -21.703 -15.547 1 98 97 THR A C 1
ATOM 759 O O . THR A 1 97 ? 2.604 -20.953 -16.5 1 98 97 THR A O 1
ATOM 762 N N . PRO A 1 98 ? 2.689 -21.391 -14.258 1 97.88 98 PRO A N 1
ATOM 763 C CA . PRO A 1 98 ? 3.551 -20.219 -14.031 1 97.88 98 PRO A CA 1
ATOM 764 C C . PRO A 1 98 ? 4.832 -20.266 -14.867 1 97.88 98 PRO A C 1
ATOM 766 O O . PRO A 1 98 ? 5.266 -19.234 -15.391 1 97.88 98 PRO A O 1
ATOM 769 N N . MET A 1 99 ? 5.355 -21.438 -15.094 1 96.19 99 MET A N 1
ATOM 770 C CA . MET A 1 99 ? 6.57 -21.578 -15.891 1 96.19 99 MET A CA 1
ATOM 771 C C . MET A 1 99 ? 6.312 -21.219 -17.344 1 96.19 99 MET A C 1
ATOM 773 O O . MET A 1 99 ? 7.137 -20.562 -17.984 1 96.19 99 MET A O 1
ATOM 777 N N . HIS A 1 100 ? 5.152 -21.672 -17.891 1 96.56 100 HIS A N 1
ATOM 778 C CA . HIS A 1 100 ? 4.809 -21.281 -19.25 1 96.56 100 HIS A CA 1
ATOM 779 C C . HIS A 1 100 ? 4.855 -19.75 -19.406 1 96.56 100 HIS A C 1
ATOM 781 O O . HIS A 1 100 ? 5.449 -19.25 -20.359 1 96.56 100 HIS A O 1
ATOM 787 N N . LEU A 1 101 ? 4.234 -19.094 -18.453 1 96.69 101 LEU A N 1
ATOM 788 C CA . LEU A 1 101 ? 4.102 -17.641 -18.531 1 96.69 101 LEU A CA 1
ATOM 789 C C . LEU A 1 101 ? 5.457 -16.953 -18.406 1 96.69 101 LEU A C 1
ATOM 791 O O . LEU A 1 101 ? 5.727 -15.969 -19.078 1 96.69 101 LEU A O 1
ATOM 795 N N . ALA A 1 102 ? 6.297 -17.422 -17.484 1 95.31 102 ALA A N 1
ATOM 796 C CA . ALA A 1 102 ? 7.656 -16.906 -17.359 1 95.31 102 ALA A CA 1
ATOM 797 C C . ALA A 1 102 ? 8.43 -17.094 -18.656 1 95.31 102 ALA A C 1
ATOM 799 O O . ALA A 1 102 ? 9.188 -16.203 -19.078 1 95.31 102 ALA A O 1
ATOM 800 N N . ALA A 1 103 ? 8.219 -18.203 -19.312 1 93.38 103 ALA A N 1
ATOM 801 C CA . ALA A 1 103 ? 8.914 -18.516 -20.562 1 93.38 103 ALA A CA 1
ATOM 802 C C . ALA A 1 103 ? 8.484 -17.578 -21.688 1 93.38 103 ALA A C 1
ATOM 804 O O . ALA A 1 103 ? 9.328 -17.047 -22.422 1 93.38 103 ALA A O 1
ATOM 805 N N . VAL A 1 104 ? 7.18 -17.391 -21.797 1 93.12 104 VAL A N 1
ATOM 806 C CA . VAL A 1 104 ? 6.629 -16.531 -22.844 1 93.12 104 VAL A CA 1
ATOM 807 C C . VAL A 1 104 ? 7.23 -15.133 -22.719 1 93.12 104 VAL A C 1
ATOM 809 O O . VAL A 1 104 ? 7.535 -14.484 -23.719 1 93.12 104 VAL A O 1
ATOM 812 N N . LYS A 1 105 ? 7.473 -14.711 -21.469 1 94.62 105 LYS A N 1
ATOM 813 C CA . LYS A 1 105 ? 7.934 -13.344 -21.219 1 94.62 105 LYS A CA 1
ATOM 814 C C . LYS A 1 105 ? 9.453 -13.281 -21.172 1 94.62 105 LYS A C 1
ATOM 816 O O . LYS A 1 105 ? 10.031 -12.195 -21.062 1 94.62 105 LYS A O 1
ATOM 821 N N . GLY A 1 106 ? 10.109 -14.438 -21.172 1 91.12 106 GLY A N 1
ATOM 822 C CA . GLY A 1 106 ? 11.562 -14.492 -21.203 1 91.12 106 GLY A CA 1
ATOM 823 C C . GLY A 1 106 ? 12.195 -14.188 -19.859 1 91.12 106 GLY A C 1
ATOM 824 O O . GLY A 1 106 ? 13.258 -13.562 -19.797 1 91.12 106 GLY A O 1
ATOM 825 N N . HIS A 1 107 ? 11.578 -14.477 -18.812 1 93.5 107 HIS A N 1
ATOM 826 C CA . HIS A 1 107 ? 12.141 -14.273 -17.484 1 93.5 107 HIS A CA 1
ATOM 827 C C . HIS A 1 107 ? 13.07 -15.414 -17.094 1 93.5 107 HIS A C 1
ATOM 829 O O . HIS A 1 107 ? 12.688 -16.312 -16.344 1 93.5 107 HIS A O 1
ATOM 835 N N . TYR A 1 108 ? 14.234 -15.305 -17.438 1 89.81 108 TYR A N 1
ATOM 836 C CA . TYR A 1 108 ? 15.18 -16.406 -17.391 1 89.81 108 TYR A CA 1
ATOM 837 C C . TYR A 1 108 ? 15.531 -16.766 -15.945 1 89.81 108 TYR A C 1
ATOM 839 O O . TYR A 1 108 ? 15.688 -17.938 -15.609 1 89.81 108 TYR A O 1
ATOM 847 N N . LYS A 1 109 ? 15.719 -15.805 -15.109 1 92.94 109 LYS A N 1
ATOM 848 C CA . LYS A 1 109 ? 16.047 -16.078 -13.719 1 92.94 109 LYS A CA 1
ATOM 849 C C . LYS A 1 109 ? 14.953 -16.922 -13.055 1 92.94 109 LYS A C 1
ATOM 851 O O . LYS A 1 109 ? 15.25 -17.812 -12.258 1 92.94 109 LYS A O 1
ATOM 856 N N . ILE A 1 110 ? 13.758 -16.594 -13.484 1 95.25 110 ILE A N 1
ATOM 857 C CA . ILE A 1 110 ? 12.641 -17.344 -12.938 1 95.25 110 ILE A CA 1
ATOM 858 C C . ILE A 1 110 ? 12.625 -18.75 -13.516 1 95.25 110 ILE A C 1
ATOM 860 O O . ILE A 1 110 ? 12.414 -19.734 -12.797 1 95.25 110 ILE A O 1
ATOM 864 N N . LEU A 1 111 ? 12.844 -18.859 -14.742 1 92.88 111 LEU A N 1
ATOM 865 C CA . LEU A 1 111 ? 12.883 -20.172 -15.391 1 92.88 111 LEU A CA 1
ATOM 866 C C . LEU A 1 111 ? 13.953 -21.062 -14.758 1 92.88 111 LEU A C 1
ATOM 868 O O . LEU A 1 111 ? 13.695 -22.219 -14.445 1 92.88 111 LEU A O 1
ATOM 872 N N . LEU A 1 112 ? 15.078 -20.516 -14.523 1 91.62 112 LEU A N 1
ATOM 873 C CA . LEU A 1 112 ? 16.172 -21.25 -13.906 1 91.62 112 LEU A CA 1
ATOM 874 C C . LEU A 1 112 ? 15.797 -21.719 -12.508 1 91.62 112 LEU A C 1
ATOM 876 O O . LEU A 1 112 ? 16.109 -22.844 -12.109 1 91.62 112 LEU A O 1
ATOM 880 N N . LYS A 1 113 ? 15.172 -20.875 -11.805 1 92.56 113 LYS A N 1
ATOM 881 C CA . LYS A 1 113 ? 14.734 -21.219 -10.453 1 92.56 113 LYS A CA 1
ATOM 882 C C . LYS A 1 113 ? 13.703 -22.344 -10.477 1 92.56 113 LYS A C 1
ATOM 884 O O . LYS A 1 113 ? 13.789 -23.281 -9.688 1 92.56 113 LYS A O 1
ATOM 889 N N . LEU A 1 114 ? 12.766 -22.219 -11.422 1 93.56 114 LEU A N 1
ATOM 890 C CA . LEU A 1 114 ? 11.68 -23.203 -11.484 1 93.56 114 LEU A CA 1
ATOM 891 C C . LEU A 1 114 ? 12.203 -24.547 -11.961 1 93.56 114 LEU A C 1
ATOM 893 O O . LEU A 1 114 ? 11.781 -25.594 -11.453 1 93.56 114 LEU A O 1
ATOM 897 N N . VAL A 1 115 ? 13.117 -24.578 -12.812 1 90.19 115 VAL A N 1
ATOM 898 C CA . VAL A 1 115 ? 13.664 -25.812 -13.352 1 90.19 115 VAL A CA 1
ATOM 899 C C . VAL A 1 115 ? 14.406 -26.578 -12.258 1 90.19 115 VAL A C 1
ATOM 901 O O . VAL A 1 115 ? 14.414 -27.812 -12.25 1 90.19 115 VAL A O 1
ATOM 904 N N . ARG A 1 116 ? 14.945 -25.859 -11.297 1 90.25 116 ARG A N 1
ATOM 905 C CA . ARG A 1 116 ? 15.742 -26.453 -10.234 1 90.25 116 ARG A CA 1
ATOM 906 C C . ARG A 1 116 ? 14.859 -26.984 -9.117 1 90.25 116 ARG A C 1
ATOM 908 O O . ARG A 1 116 ? 15.32 -27.734 -8.25 1 90.25 116 ARG A O 1
ATOM 915 N N . CYS A 1 117 ? 13.68 -26.656 -9.266 1 90.75 117 CYS A N 1
ATOM 916 C CA . CYS A 1 117 ? 12.75 -27.125 -8.25 1 90.75 117 CYS A CA 1
ATOM 917 C C . CYS A 1 117 ? 12.203 -28.5 -8.625 1 90.75 117 CYS A C 1
ATOM 919 O O . CYS A 1 117 ? 11.617 -28.672 -9.695 1 90.75 117 CYS A O 1
ATOM 921 N N . ARG A 1 118 ? 12.258 -29.469 -7.734 1 88.5 118 ARG A N 1
ATOM 922 C CA . ARG A 1 118 ? 11.922 -30.859 -8.008 1 88.5 118 ARG A CA 1
ATOM 923 C C . ARG A 1 118 ? 10.422 -31.031 -8.219 1 88.5 118 ARG A C 1
ATOM 925 O O . ARG A 1 118 ? 9.984 -31.891 -8.992 1 88.5 118 ARG A O 1
ATOM 932 N N . ASP A 1 119 ? 9.742 -30.172 -7.664 1 91.31 119 ASP A N 1
ATOM 933 C CA . ASP A 1 119 ? 8.289 -30.328 -7.688 1 91.31 119 ASP A CA 1
ATOM 934 C C . ASP A 1 119 ? 7.695 -29.719 -8.961 1 91.31 119 ASP A C 1
ATOM 936 O O . ASP A 1 119 ? 6.512 -29.922 -9.25 1 91.31 119 ASP A O 1
ATOM 940 N N . VAL A 1 120 ? 8.5 -29.062 -9.727 1 93.81 120 VAL A N 1
ATOM 941 C CA . VAL A 1 120 ? 8 -28.391 -10.922 1 93.81 120 VAL A CA 1
ATOM 942 C C . VAL A 1 120 ? 7.941 -29.375 -12.086 1 93.81 120 VAL A C 1
ATOM 944 O O . VAL A 1 120 ? 8.906 -30.109 -12.336 1 93.81 120 VAL A O 1
ATOM 947 N N . ASP A 1 121 ? 6.816 -29.391 -12.82 1 94.69 121 ASP A N 1
ATOM 948 C CA . ASP A 1 121 ? 6.68 -30.156 -14.062 1 94.69 121 ASP A CA 1
ATOM 9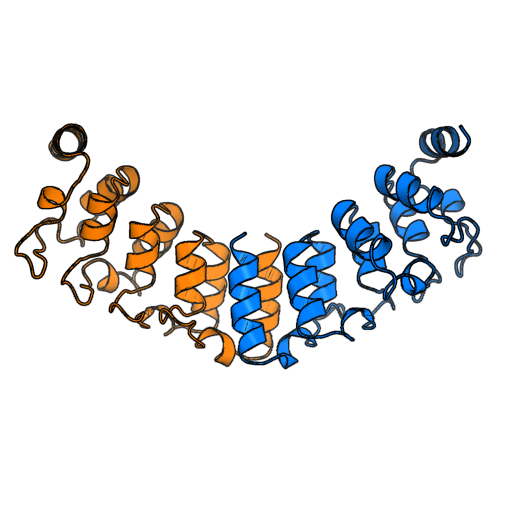49 C C . ASP A 1 121 ? 7.109 -29.312 -15.266 1 94.69 121 ASP A C 1
ATOM 951 O O . ASP A 1 121 ? 6.289 -28.609 -15.859 1 94.69 121 ASP A O 1
ATOM 955 N N . THR A 1 122 ? 8.336 -29.453 -15.695 1 92.69 122 THR A N 1
ATOM 956 C CA . THR A 1 122 ? 8.914 -28.656 -16.766 1 92.69 122 THR A CA 1
ATOM 957 C C . THR A 1 122 ? 8.328 -29.078 -18.125 1 92.69 122 THR A C 1
ATOM 959 O O . THR A 1 122 ? 8.461 -28.344 -19.109 1 92.69 122 THR A O 1
ATOM 962 N N . ASN A 1 123 ? 7.637 -30.234 -18.156 1 93.38 123 ASN A N 1
ATOM 963 C CA . ASN A 1 123 ? 7.102 -30.734 -19.406 1 93.38 123 ASN A CA 1
ATOM 964 C C . ASN A 1 123 ? 5.582 -30.594 -19.469 1 93.38 123 ASN A C 1
ATOM 966 O O . ASN A 1 123 ? 4.941 -31.141 -20.375 1 93.38 123 ASN A O 1
ATOM 970 N N . ALA A 1 124 ? 5.086 -29.922 -18.469 1 95.56 124 ALA A N 1
ATOM 971 C CA . ALA A 1 124 ? 3.648 -29.672 -18.531 1 95.56 124 ALA A CA 1
ATOM 972 C C . ALA A 1 124 ? 3.248 -29.078 -19.875 1 95.56 124 ALA A C 1
ATOM 974 O O . ALA A 1 124 ? 3.959 -28.219 -20.406 1 95.56 124 ALA A O 1
ATOM 975 N N . VAL A 1 125 ? 2.084 -29.5 -20.438 1 96.69 125 VAL A N 1
ATOM 976 C CA . VAL A 1 125 ? 1.609 -29 -21.719 1 96.69 125 VAL A CA 1
ATOM 977 C C . VAL A 1 125 ? 0.343 -28.172 -21.5 1 96.69 125 VAL A C 1
ATOM 979 O O . VAL A 1 125 ? -0.504 -28.516 -20.672 1 96.69 125 VAL A O 1
ATOM 982 N N . ASN A 1 126 ? 0.313 -27.078 -22.188 1 97.5 126 ASN A N 1
ATOM 983 C CA . ASN A 1 126 ? -0.884 -26.25 -22.109 1 97.5 126 ASN A CA 1
ATOM 984 C C . ASN A 1 126 ? -1.946 -26.688 -23.109 1 97.5 126 ASN A C 1
ATOM 986 O O . ASN A 1 126 ? -1.852 -27.781 -23.672 1 97.5 126 ASN A O 1
ATOM 990 N N . LYS A 1 127 ? -3.01 -25.938 -23.266 1 97.88 127 LYS A N 1
ATOM 991 C CA . LYS A 1 127 ? -4.133 -26.359 -24.109 1 97.88 127 LYS A CA 1
ATOM 992 C C . LYS A 1 127 ? -3.768 -26.312 -25.578 1 97.88 127 LYS A C 1
ATOM 994 O O . LYS A 1 127 ? -4.461 -26.906 -26.422 1 97.88 127 LYS A O 1
ATOM 999 N N . GLU A 1 128 ? -2.721 -25.609 -25.906 1 96.62 128 GLU A N 1
ATOM 1000 C CA . GLU A 1 128 ? -2.219 -25.578 -27.266 1 96.62 128 GLU A CA 1
ATOM 1001 C C . GLU A 1 128 ? -1.272 -26.75 -27.531 1 96.62 128 GLU A C 1
ATOM 1003 O O . GLU A 1 128 ? -0.733 -26.875 -28.641 1 96.62 128 GLU A O 1
ATOM 1008 N N . GLY A 1 129 ? -0.949 -27.5 -26.547 1 96.88 129 GLY A N 1
ATOM 1009 C CA . GLY A 1 129 ? -0.037 -28.625 -26.688 1 96.88 129 GLY A CA 1
ATOM 1010 C C . GLY A 1 129 ? 1.422 -28.219 -26.562 1 96.88 129 GLY A C 1
ATOM 1011 O O . GLY A 1 129 ? 2.311 -28.953 -26.984 1 96.88 129 GLY A O 1
ATOM 1012 N N . LEU A 1 130 ? 1.668 -27.062 -25.938 1 95.75 130 LEU A N 1
ATOM 1013 C CA . LEU A 1 130 ? 3.033 -26.547 -25.875 1 95.75 130 LEU A CA 1
ATOM 1014 C C . LEU A 1 130 ? 3.578 -26.641 -24.453 1 95.75 130 LEU A C 1
ATOM 1016 O O . LEU A 1 130 ? 2.865 -26.359 -23.484 1 95.75 130 LEU A O 1
ATOM 1020 N N . THR A 1 131 ? 4.832 -27.078 -24.359 1 95.06 131 THR A N 1
ATOM 1021 C CA . THR A 1 131 ? 5.551 -27.016 -23.094 1 95.06 131 THR A CA 1
ATOM 1022 C C . THR A 1 131 ? 6.062 -25.594 -22.828 1 95.06 131 THR A C 1
ATOM 1024 O O . THR A 1 131 ? 6.039 -24.75 -23.719 1 95.06 131 THR A O 1
ATOM 1027 N N . PRO A 1 132 ? 6.543 -25.312 -21.516 1 93.5 132 PRO A N 1
ATOM 1028 C CA . PRO A 1 132 ? 7.125 -23.984 -21.266 1 93.5 132 PRO A CA 1
ATOM 1029 C C . PRO A 1 132 ? 8.289 -23.672 -22.203 1 93.5 132 PRO A C 1
ATOM 1031 O O . PRO A 1 132 ? 8.406 -22.547 -22.688 1 93.5 132 PRO A O 1
ATOM 1034 N N . MET A 1 133 ? 9.031 -24.562 -22.547 1 87.31 133 MET A N 1
ATOM 1035 C CA . MET A 1 133 ? 10.188 -24.344 -23.406 1 87.31 133 MET A CA 1
ATOM 1036 C C . MET A 1 133 ? 9.758 -24.094 -24.844 1 87.31 133 MET A C 1
ATOM 1038 O O . MET A 1 133 ? 10.406 -23.344 -25.578 1 87.31 133 MET A O 1
ATOM 1042 N N . ASP A 1 134 ? 8.656 -24.766 -25.234 1 88.12 134 ASP A N 1
ATOM 1043 C CA . ASP A 1 134 ? 8.109 -24.5 -26.562 1 88.12 134 ASP A CA 1
ATOM 1044 C C . ASP A 1 134 ? 7.684 -23.047 -26.703 1 88.12 134 ASP A C 1
ATOM 1046 O O . ASP A 1 134 ? 7.746 -22.469 -27.797 1 88.12 134 ASP A O 1
ATOM 1050 N N . LYS A 1 135 ? 7.234 -22.422 -25.641 1 83.06 135 LYS A N 1
ATOM 1051 C CA . LYS A 1 135 ? 6.703 -21.062 -25.641 1 83.06 135 LYS A CA 1
ATOM 1052 C C . LYS A 1 135 ? 7.816 -20.047 -25.453 1 83.06 135 LYS A C 1
ATOM 1054 O O . LYS A 1 135 ? 7.582 -18.844 -25.562 1 83.06 135 LYS A O 1
ATOM 1059 N N . ASN A 1 136 ? 8.945 -20.391 -25.094 1 75.69 136 ASN A N 1
ATOM 1060 C CA . ASN A 1 136 ? 10.047 -19.484 -24.766 1 75.69 136 ASN A CA 1
ATOM 1061 C C . ASN A 1 136 ? 10.391 -18.594 -25.953 1 75.69 136 ASN A C 1
ATOM 1063 O O . ASN A 1 136 ? 10.516 -19.062 -27.078 1 75.69 136 ASN A O 1
ATOM 1067 N N . CYS A 1 137 ? 10.008 -17.391 -25.766 1 63.03 137 CYS A N 1
ATOM 1068 C CA . CYS A 1 137 ? 10.305 -16.422 -26.812 1 63.03 137 CYS A CA 1
ATOM 1069 C C . CYS A 1 137 ? 11.789 -16.422 -27.156 1 63.03 137 CYS A C 1
ATOM 1071 O O . CYS A 1 137 ? 12.18 -16.156 -28.297 1 63.03 137 CYS A O 1
ATOM 1073 N N . SER A 1 138 ? 12.648 -16.266 -26.125 1 58.91 138 SER A N 1
ATOM 1074 C CA . SER A 1 138 ? 14.055 -16.156 -26.484 1 58.91 138 SER A CA 1
ATOM 1075 C C . SER A 1 138 ? 14.68 -17.531 -26.719 1 58.91 138 SER A C 1
ATOM 1077 O O . SER A 1 138 ? 15.023 -18.234 -25.766 1 58.91 138 SER A O 1
ATOM 1079 N N . SER A 1 139 ? 14.156 -18.188 -27.594 1 48.97 139 SER A N 1
ATOM 1080 C CA . SER A 1 139 ? 14.43 -19.578 -27.922 1 48.97 139 SER A CA 1
ATOM 1081 C C . SER A 1 139 ? 15.891 -19.938 -27.688 1 48.97 139 SER A C 1
ATOM 1083 O O . SER A 1 139 ? 16.188 -20.953 -27.078 1 48.97 139 SER A O 1
ATOM 1085 N N . ILE A 1 140 ? 16.688 -19.297 -28.375 1 48.91 140 ILE A N 1
ATOM 1086 C CA . ILE A 1 140 ? 18.047 -19.797 -28.562 1 48.91 140 ILE A CA 1
ATOM 1087 C C . ILE A 1 140 ? 18.797 -19.75 -27.234 1 48.91 140 ILE A C 1
ATOM 1089 O O . ILE A 1 140 ? 19.469 -20.703 -26.859 1 48.91 140 ILE A O 1
ATOM 1093 N N . ASN A 1 141 ? 18.781 -18.656 -26.547 1 49.5 141 ASN A N 1
ATOM 1094 C CA . ASN A 1 141 ? 19.703 -18.469 -25.438 1 49.5 141 ASN A CA 1
ATOM 1095 C C . ASN A 1 141 ? 19.281 -19.281 -24.219 1 49.5 141 ASN A C 1
ATOM 1097 O O . ASN A 1 141 ? 20.125 -19.75 -23.453 1 49.5 141 ASN A O 1
ATOM 1101 N N . LEU A 1 142 ? 18.094 -19.375 -23.891 1 52.38 142 LEU A N 1
ATOM 1102 C CA . LEU A 1 142 ? 17.656 -20.062 -22.672 1 52.38 142 LEU A CA 1
ATOM 1103 C C . LEU A 1 142 ? 17.781 -21.562 -22.828 1 52.38 142 LEU A C 1
ATOM 1105 O O . LEU A 1 142 ? 18.094 -22.266 -21.875 1 52.38 142 LEU A O 1
ATOM 1109 N N . ARG A 1 143 ? 17.375 -22.172 -24.078 1 52.06 143 ARG A N 1
ATOM 1110 C CA . ARG A 1 143 ? 17.578 -23.609 -24.281 1 52.06 143 ARG A CA 1
ATOM 1111 C C . ARG A 1 143 ? 19 -24.016 -23.906 1 52.06 143 ARG A C 1
ATOM 1113 O O . ARG A 1 143 ? 19.203 -25.062 -23.281 1 52.06 143 ARG A O 1
ATOM 1120 N N . ILE A 1 144 ? 19.859 -23.203 -24.25 1 45.09 144 ILE A N 1
ATOM 1121 C CA . ILE A 1 144 ? 21.266 -23.516 -23.953 1 45.09 144 ILE A CA 1
ATOM 1122 C C . ILE A 1 144 ? 21.484 -23.5 -22.453 1 45.09 144 ILE A C 1
ATOM 1124 O O . ILE A 1 144 ? 22.156 -24.375 -21.906 1 45.09 144 ILE A O 1
ATOM 1128 N N . LYS A 1 145 ? 21.047 -22.5 -21.875 1 48.5 145 LYS A N 1
ATOM 1129 C CA . LYS A 1 145 ? 21.406 -22.359 -20.469 1 48.5 145 LYS A CA 1
ATOM 1130 C C . LYS A 1 145 ? 20.688 -23.391 -19.594 1 48.5 145 LYS A C 1
ATOM 1132 O O . LYS A 1 145 ? 21.125 -23.688 -18.484 1 48.5 145 LYS A O 1
ATOM 1137 N N . LEU A 1 146 ? 19.609 -23.891 -19.953 1 52.25 146 LEU A N 1
ATOM 1138 C CA . LEU A 1 146 ? 18.906 -24.875 -19.141 1 52.25 146 LEU A CA 1
ATOM 1139 C C . LEU A 1 146 ? 19.438 -26.281 -19.391 1 52.25 146 LEU A C 1
ATOM 1141 O O . LEU A 1 146 ? 19.219 -27.188 -18.578 1 52.25 146 LEU A O 1
ATOM 1145 N N . GLN A 1 147 ? 19.844 -26.594 -20.484 1 45.03 147 GLN A N 1
ATOM 1146 C CA . GLN A 1 147 ? 20.438 -27.906 -20.734 1 45.03 147 GLN A CA 1
ATOM 1147 C C . GLN A 1 147 ? 21.781 -28.047 -20 1 45.03 147 GLN A C 1
ATOM 1149 O O . GLN A 1 147 ? 22.188 -29.156 -19.656 1 45.03 147 GLN A O 1
ATOM 1154 N N . TYR A 1 148 ? 22.594 -26.875 -19.922 1 38.03 148 TYR A N 1
ATOM 1155 C CA . TYR A 1 148 ? 23.891 -27.047 -19.266 1 38.03 148 TYR A CA 1
ATOM 1156 C C . TYR A 1 148 ? 23.844 -26.562 -17.828 1 38.03 148 TYR A C 1
ATOM 1158 O O . TYR A 1 148 ? 23.188 -25.562 -17.516 1 38.03 148 TYR A O 1
ATOM 1166 N N . MET B 1 1 ? 5.023 2.428 -6.707 1 42.22 1 MET B N 1
ATOM 1167 C CA . MET B 1 1 ? 3.82 2.334 -7.531 1 42.22 1 MET B CA 1
ATOM 1168 C C . MET B 1 1 ? 2.9 1.227 -7.031 1 42.22 1 MET B C 1
ATOM 1170 O O . MET B 1 1 ? 1.677 1.36 -7.078 1 42.22 1 MET B O 1
ATOM 1174 N N . GLY B 1 2 ? 3.451 0.092 -6.398 1 54.09 2 GLY B N 1
ATOM 1175 C CA . GLY B 1 2 ? 2.721 -1.126 -6.09 1 54.09 2 GLY B CA 1
ATOM 1176 C C . GLY B 1 2 ? 1.66 -0.932 -5.023 1 54.09 2 GLY B C 1
ATOM 1177 O O . GLY B 1 2 ? 0.542 -1.436 -5.152 1 54.09 2 GLY B O 1
ATOM 1178 N N . ASN B 1 3 ? 1.877 0.052 -4.246 1 68.5 3 ASN B N 1
ATOM 1179 C CA . ASN B 1 3 ? 1.019 0.236 -3.08 1 68.5 3 ASN B CA 1
ATOM 1180 C C . ASN B 1 3 ? -0.224 1.052 -3.424 1 68.5 3 ASN B C 1
ATOM 1182 O O . ASN B 1 3 ? -1.316 0.765 -2.93 1 68.5 3 ASN B O 1
ATOM 1186 N N . VAL B 1 4 ? -0.1 1.772 -4.434 1 85.81 4 VAL B N 1
ATOM 1187 C CA . VAL B 1 4 ? -1.207 2.668 -4.754 1 85.81 4 VAL B CA 1
ATOM 1188 C C . VAL B 1 4 ? -2.373 1.864 -5.324 1 85.81 4 VAL B C 1
ATOM 1190 O O . VAL B 1 4 ? -3.533 2.117 -4.984 1 85.81 4 VAL B O 1
ATOM 1193 N N . LYS B 1 5 ? -2.057 0.858 -6.074 1 88.25 5 LYS B N 1
ATOM 1194 C CA . LYS B 1 5 ? -3.107 0.039 -6.672 1 88.25 5 LYS B CA 1
ATOM 1195 C C . LYS B 1 5 ? -3.879 -0.732 -5.602 1 88.25 5 LYS B C 1
ATOM 1197 O O . LYS B 1 5 ? -5.102 -0.861 -5.684 1 88.25 5 LYS B O 1
ATOM 1202 N N . LEU B 1 6 ? -3.139 -1.172 -4.691 1 90.81 6 LEU B N 1
ATOM 1203 C CA . LEU B 1 6 ? -3.77 -1.918 -3.607 1 90.81 6 LEU B CA 1
ATOM 1204 C C . LEU B 1 6 ? -4.672 -1.012 -2.777 1 90.81 6 LEU B C 1
ATOM 1206 O O . LEU B 1 6 ? -5.781 -1.404 -2.406 1 90.81 6 LEU B O 1
ATOM 1210 N N . VAL B 1 7 ? -4.176 0.162 -2.436 1 91.19 7 VAL B N 1
ATOM 1211 C CA . VAL B 1 7 ? -4.961 1.121 -1.665 1 91.19 7 VAL B CA 1
ATOM 1212 C C . VAL B 1 7 ? -6.23 1.489 -2.434 1 91.19 7 VAL B C 1
ATOM 1214 O O . VAL B 1 7 ? -7.316 1.555 -1.854 1 91.19 7 VAL B O 1
ATOM 1217 N N . LYS B 1 8 ? -6.051 1.664 -3.725 1 91.12 8 LYS B N 1
ATOM 1218 C CA . LYS B 1 8 ? -7.199 1.973 -4.566 1 91.12 8 LYS B CA 1
ATOM 1219 C C . LYS B 1 8 ? -8.227 0.845 -4.531 1 91.12 8 LYS B C 1
ATOM 1221 O O . LYS B 1 8 ? -9.43 1.097 -4.418 1 91.12 8 LYS B O 1
ATOM 1226 N N . LEU B 1 9 ? -7.801 -0.316 -4.594 1 90.38 9 LEU B N 1
ATOM 1227 C CA . LEU B 1 9 ? -8.68 -1.477 -4.547 1 90.38 9 LEU B CA 1
ATOM 1228 C C . LEU B 1 9 ? -9.453 -1.519 -3.234 1 90.38 9 LEU B C 1
ATOM 1230 O O . LEU B 1 9 ? -10.664 -1.782 -3.227 1 90.38 9 LEU B O 1
ATOM 1234 N N . PHE B 1 10 ? -8.758 -1.25 -2.156 1 90.56 10 PHE B N 1
ATOM 1235 C CA . PHE B 1 10 ? -9.391 -1.278 -0.843 1 90.56 10 PHE B CA 1
ATOM 1236 C C . PHE B 1 10 ? -10.453 -0.188 -0.729 1 90.56 10 PHE B C 1
ATOM 1238 O O . PHE B 1 10 ? -11.562 -0.441 -0.257 1 90.56 10 PHE B O 1
ATOM 1245 N N . LEU B 1 11 ? -10.172 0.945 -1.223 1 91.31 11 LEU B N 1
ATOM 1246 C CA . LEU B 1 11 ? -11.039 2.105 -1.054 1 91.31 11 LEU B CA 1
ATOM 1247 C C . LEU B 1 11 ? -12.227 2.037 -2.002 1 91.31 11 LEU B C 1
ATOM 1249 O O . LEU B 1 11 ? -13.273 2.629 -1.732 1 91.31 11 LEU B O 1
ATOM 1253 N N . GLU B 1 12 ? -12.055 1.342 -3.145 1 87.25 12 GLU B N 1
ATOM 1254 C CA . GLU B 1 12 ? -13.156 1.132 -4.078 1 87.25 12 GLU B CA 1
ATOM 1255 C C . GLU B 1 12 ? -14.234 0.24 -3.469 1 87.25 12 GLU B C 1
ATOM 1257 O O . GLU B 1 12 ? -15.406 0.336 -3.834 1 87.25 12 GLU B O 1
ATOM 1262 N N . ASN B 1 13 ? -13.875 -0.545 -2.578 1 84.5 13 ASN B N 1
ATOM 1263 C CA . ASN B 1 13 ? -14.82 -1.416 -1.895 1 84.5 13 ASN B CA 1
ATOM 1264 C C . ASN B 1 13 ? -15.562 -0.678 -0.781 1 84.5 13 ASN B C 1
ATOM 1266 O O . ASN B 1 13 ? -16.797 -0.706 -0.72 1 84.5 13 ASN B O 1
ATOM 1270 N N . ARG B 1 14 ? -14.773 -0.109 0.151 1 89.5 14 ARG B N 1
ATOM 1271 C CA . ARG B 1 14 ? -15.297 0.666 1.273 1 89.5 14 ARG B CA 1
ATOM 1272 C C . ARG B 1 14 ? -14.25 1.656 1.782 1 89.5 14 ARG B C 1
ATOM 1274 O O . ARG B 1 14 ? -13.055 1.361 1.781 1 89.5 14 ARG B O 1
ATOM 1281 N N . THR B 1 15 ? -14.719 2.748 2.32 1 92.25 15 THR B N 1
ATOM 1282 C CA . THR B 1 15 ? -13.773 3.777 2.738 1 92.25 15 THR B CA 1
ATOM 1283 C C . THR B 1 15 ? -13.523 3.703 4.242 1 92.25 15 THR B C 1
ATOM 1285 O O . THR B 1 15 ? -12.57 4.301 4.746 1 92.25 15 THR B O 1
ATOM 1288 N N . SER B 1 16 ? -14.312 2.963 4.961 1 90.44 16 SER B N 1
ATOM 1289 C CA . SER B 1 16 ? -14.266 2.953 6.418 1 90.44 16 SER B CA 1
ATOM 1290 C C . SER B 1 16 ? -12.875 2.584 6.926 1 90.44 16 SER B C 1
ATOM 1292 O O . SER B 1 16 ? -12.406 3.141 7.918 1 90.44 16 SER B O 1
ATOM 1294 N N . PRO B 1 17 ? -12.156 1.694 6.254 1 88.81 17 PRO B N 1
ATOM 1295 C CA . PRO B 1 17 ? -10.828 1.324 6.766 1 88.81 17 PRO B CA 1
ATOM 1296 C C . PRO B 1 17 ? -9.852 2.494 6.762 1 88.81 17 PRO B C 1
ATOM 1298 O O . PRO B 1 17 ? -8.891 2.5 7.539 1 88.81 17 PRO B O 1
ATOM 1301 N N . ALA B 1 18 ? -10.062 3.453 5.922 1 92.31 18 ALA B N 1
ATOM 1302 C CA . ALA B 1 18 ? -9.172 4.609 5.848 1 92.31 18 ALA B CA 1
ATOM 1303 C C . ALA B 1 18 ? -9.188 5.395 7.156 1 92.31 18 ALA B C 1
ATOM 1305 O O . ALA B 1 18 ? -8.227 6.109 7.469 1 92.31 18 ALA B O 1
ATOM 1306 N N . TYR B 1 19 ? -10.242 5.223 7.977 1 94.5 19 TYR B N 1
ATOM 1307 C CA . TYR B 1 19 ? -10.438 6.031 9.172 1 94.5 19 TYR B CA 1
ATOM 1308 C C . TYR B 1 19 ? -9.984 5.277 10.422 1 94.5 19 TYR B C 1
ATOM 1310 O O . TYR B 1 19 ? -9.969 5.836 11.523 1 94.5 19 TYR B O 1
ATOM 1318 N N . VAL B 1 20 ? -9.664 4.035 10.195 1 92.56 20 VAL B N 1
ATOM 1319 C CA . VAL B 1 20 ? -9.133 3.271 11.32 1 92.56 20 VAL B CA 1
ATOM 1320 C C . VAL B 1 20 ? -7.781 3.85 11.742 1 92.56 20 VAL B C 1
ATOM 1322 O O . VAL B 1 20 ? -6.977 4.246 10.898 1 92.56 20 VAL B O 1
ATOM 1325 N N . GLU B 1 21 ? -7.57 3.883 13.055 1 94.81 21 GLU B N 1
ATOM 1326 C CA . GLU B 1 21 ? -6.34 4.438 13.602 1 94.81 21 GLU B CA 1
ATOM 1327 C C . GLU B 1 21 ? -5.508 3.354 14.289 1 94.81 21 GLU B C 1
ATOM 1329 O O . GLU B 1 21 ? -6.055 2.381 14.812 1 94.81 21 GLU B O 1
ATOM 1334 N N . ASP B 1 22 ? -4.195 3.473 14.18 1 93.25 22 ASP B N 1
ATOM 1335 C CA . ASP B 1 22 ? -3.338 2.57 14.938 1 93.25 22 ASP B CA 1
ATOM 1336 C C . ASP B 1 22 ? -3.221 3.016 16.391 1 93.25 22 ASP B C 1
ATOM 1338 O O . ASP B 1 22 ? -4.012 3.84 16.859 1 93.25 22 ASP B O 1
ATOM 1342 N N . LYS B 1 23 ? -2.332 2.369 17.156 1 93.75 23 LYS B N 1
ATOM 1343 C CA . LYS B 1 23 ? -2.211 2.611 18.594 1 93.75 23 LYS B CA 1
ATOM 1344 C C . LYS B 1 23 ? -1.749 4.039 18.875 1 93.75 23 LYS B C 1
ATOM 1346 O O . LYS B 1 23 ? -1.912 4.543 19.984 1 93.75 23 LYS B O 1
ATOM 1351 N N . LYS B 1 24 ? -1.176 4.723 17.906 1 96.5 24 LYS B N 1
ATOM 1352 C CA . LYS B 1 24 ? -0.696 6.09 18.062 1 96.5 24 LYS B CA 1
ATOM 1353 C C . LYS B 1 24 ? -1.705 7.098 17.531 1 96.5 24 LYS B C 1
ATOM 1355 O O . LYS B 1 24 ? -1.426 8.297 17.469 1 96.5 24 LYS B O 1
ATOM 1360 N N . GLY B 1 25 ? -2.859 6.621 17.062 1 97.12 25 GLY B N 1
ATOM 1361 C CA . GLY B 1 25 ? -3.906 7.477 16.516 1 97.12 25 GLY B CA 1
ATOM 1362 C C . GLY B 1 25 ? -3.695 7.836 15.062 1 97.12 25 GLY B C 1
ATOM 1363 O O . GLY B 1 25 ? -4.387 8.703 14.523 1 97.12 25 GLY B O 1
ATOM 1364 N N . LEU B 1 26 ? -2.711 7.188 14.5 1 97 26 LEU B N 1
ATOM 1365 C CA . LEU B 1 26 ? -2.436 7.473 13.094 1 97 26 LEU B CA 1
ATOM 1366 C C . LEU B 1 26 ? -3.424 6.742 12.188 1 97 26 LEU B C 1
ATOM 1368 O O . LEU B 1 26 ? -3.551 5.52 12.258 1 97 26 LEU B O 1
ATOM 1372 N N . CYS B 1 27 ? -4.152 7.461 11.406 1 96.5 27 CYS B N 1
ATOM 1373 C CA . CYS B 1 27 ? -4.984 6.848 10.375 1 96.5 27 CYS B CA 1
ATOM 1374 C C . CYS B 1 27 ? -4.195 6.645 9.086 1 96.5 27 CYS B C 1
ATOM 1376 O O . CYS B 1 27 ? -3.002 6.934 9.031 1 96.5 27 CYS B O 1
ATOM 1378 N N . ALA B 1 28 ? -4.852 6.113 8.031 1 95.44 28 ALA B N 1
ATOM 1379 C CA . ALA B 1 28 ? -4.184 5.785 6.777 1 95.44 28 ALA B CA 1
ATOM 1380 C C . ALA B 1 28 ? -3.498 7.012 6.18 1 95.44 28 ALA B C 1
ATOM 1382 O O . ALA B 1 28 ? -2.4 6.91 5.629 1 95.44 28 ALA B O 1
ATOM 1383 N N . PHE B 1 29 ? -4.086 8.172 6.324 1 97.25 29 PHE B N 1
ATOM 1384 C CA . PHE B 1 29 ? -3.549 9.398 5.754 1 97.25 29 PHE B CA 1
ATOM 1385 C C . PHE B 1 29 ? -2.283 9.828 6.484 1 97.25 29 PHE B C 1
ATOM 1387 O O . PHE B 1 29 ? -1.302 10.234 5.855 1 97.25 29 PHE B O 1
ATOM 1394 N N . HIS B 1 30 ? -2.354 9.703 7.812 1 97.75 30 HIS B N 1
ATOM 1395 C CA . HIS B 1 30 ? -1.151 9.961 8.602 1 97.75 30 HIS B CA 1
ATOM 1396 C C . HIS B 1 30 ? -0.015 9.031 8.18 1 97.75 30 HIS B C 1
ATOM 1398 O O . HIS B 1 30 ? 1.121 9.477 8 1 97.75 30 HIS B O 1
ATOM 1404 N N . ILE B 1 31 ? -0.324 7.805 8.039 1 95.88 31 ILE B N 1
ATOM 1405 C CA . ILE B 1 31 ? 0.679 6.793 7.727 1 95.88 31 ILE B CA 1
ATOM 1406 C C . ILE B 1 31 ? 1.271 7.066 6.344 1 95.88 31 ILE B C 1
ATOM 1408 O O . ILE B 1 31 ? 2.486 6.98 6.156 1 95.88 31 ILE B O 1
ATOM 1412 N N . ALA B 1 32 ? 0.441 7.336 5.367 1 95.75 32 ALA B N 1
ATOM 1413 C CA . ALA B 1 32 ? 0.927 7.68 4.035 1 95.75 32 ALA B CA 1
ATOM 1414 C C . ALA B 1 32 ? 1.873 8.875 4.086 1 95.75 32 ALA B C 1
ATOM 1416 O O . ALA B 1 32 ? 2.924 8.875 3.441 1 95.75 32 ALA B O 1
ATOM 1417 N N . ALA B 1 33 ? 1.542 9.867 4.875 1 96.69 33 ALA B N 1
ATOM 1418 C CA . ALA B 1 33 ? 2.379 11.055 5.035 1 96.69 33 ALA B CA 1
ATOM 1419 C C . ALA B 1 33 ? 3.699 10.711 5.715 1 96.69 33 ALA B C 1
ATOM 1421 O O . ALA B 1 33 ? 4.758 11.203 5.32 1 96.69 33 ALA B O 1
ATOM 1422 N N . LYS B 1 34 ? 3.604 9.906 6.75 1 96.44 34 LYS B N 1
ATOM 1423 C CA . LYS B 1 34 ? 4.781 9.477 7.5 1 96.44 34 LYS B CA 1
ATOM 1424 C C . LYS B 1 34 ? 5.781 8.766 6.598 1 96.44 34 LYS B C 1
ATOM 1426 O O . LYS B 1 34 ? 6.992 8.867 6.801 1 96.44 34 LYS B O 1
ATOM 1431 N N . GLU B 1 35 ? 5.238 8.172 5.578 1 92.81 35 GLU B N 1
ATOM 1432 C CA . GLU B 1 35 ? 6.086 7.422 4.652 1 92.81 35 GLU B CA 1
ATOM 1433 C C . GLU B 1 35 ? 6.422 8.25 3.416 1 92.81 35 GLU B C 1
ATOM 1435 O O . GLU B 1 35 ? 7.137 7.789 2.525 1 92.81 35 GLU B O 1
ATOM 1440 N N . GLY B 1 36 ? 5.887 9.383 3.346 1 94.81 36 GLY B N 1
ATOM 1441 C CA . GLY B 1 36 ? 6.152 10.25 2.207 1 94.81 36 GLY B CA 1
ATOM 1442 C C . GLY B 1 36 ? 5.512 9.758 0.923 1 94.81 36 GLY B C 1
ATOM 1443 O O . GLY B 1 36 ? 6.016 10.031 -0.17 1 94.81 36 GLY B O 1
ATOM 1444 N N . ASN B 1 37 ? 4.496 8.977 0.953 1 93.69 37 ASN B N 1
ATOM 1445 C CA . ASN B 1 37 ? 3.848 8.414 -0.228 1 93.69 37 ASN B CA 1
ATOM 1446 C C . ASN B 1 37 ? 2.729 9.32 -0.737 1 93.69 37 ASN B C 1
ATOM 1448 O O . ASN B 1 37 ? 1.55 9.047 -0.503 1 93.69 37 ASN B O 1
ATOM 1452 N N . VAL B 1 38 ? 3.086 10.227 -1.586 1 95.69 38 VAL B N 1
ATOM 1453 C CA . VAL B 1 38 ? 2.182 11.273 -2.049 1 95.69 38 VAL B CA 1
ATOM 1454 C C . VAL B 1 38 ? 1.068 10.664 -2.893 1 95.69 38 VAL B C 1
ATOM 1456 O O . VAL B 1 38 ? -0.079 11.109 -2.838 1 95.69 38 VAL B O 1
ATOM 1459 N N . LEU B 1 39 ? 1.408 9.656 -3.66 1 94.25 39 LEU B N 1
ATOM 1460 C CA . LEU B 1 39 ? 0.398 9.031 -4.504 1 94.25 39 LEU B CA 1
ATOM 1461 C C . LEU B 1 39 ? -0.693 8.383 -3.656 1 94.25 39 LEU B C 1
ATOM 1463 O O . LEU B 1 39 ? -1.877 8.469 -3.99 1 94.25 39 LEU B O 1
ATOM 1467 N N . VAL B 1 40 ? -0.28 7.766 -2.631 1 94.75 40 VAL B N 1
ATOM 1468 C CA . VAL B 1 40 ? -1.247 7.16 -1.721 1 94.75 40 VAL B CA 1
ATOM 1469 C C . VAL B 1 40 ? -2.055 8.258 -1.024 1 94.75 40 VAL B C 1
ATOM 1471 O O . VAL B 1 40 ? -3.268 8.117 -0.843 1 94.75 40 VAL B O 1
ATOM 1474 N N . MET B 1 41 ? -1.428 9.32 -0.594 1 96.19 41 MET B N 1
ATOM 1475 C CA . MET B 1 41 ? -2.146 10.445 -0.003 1 96.19 41 MET B CA 1
ATOM 1476 C C . MET B 1 41 ? -3.225 10.961 -0.951 1 96.19 41 MET B C 1
ATOM 1478 O O . MET B 1 41 ? -4.352 11.234 -0.529 1 96.19 41 MET B O 1
ATOM 1482 N N . GLU B 1 42 ? -2.879 11.07 -2.219 1 96 42 GLU B N 1
ATOM 1483 C CA . GLU B 1 42 ? -3.826 11.531 -3.227 1 96 42 GLU B CA 1
ATOM 1484 C C . GLU B 1 42 ? -5.035 10.609 -3.318 1 96 42 GLU B C 1
ATOM 1486 O O . GLU B 1 42 ? -6.176 11.07 -3.371 1 96 42 GLU B O 1
ATOM 1491 N N . GLU B 1 43 ? -4.793 9.32 -3.314 1 94.38 43 GLU B N 1
ATOM 1492 C CA . GLU B 1 43 ? -5.883 8.359 -3.387 1 94.38 43 GLU B CA 1
ATOM 1493 C C . GLU B 1 43 ? -6.793 8.461 -2.164 1 94.38 43 GLU B C 1
ATOM 1495 O O . GLU B 1 43 ? -8.016 8.398 -2.287 1 94.38 43 GLU B O 1
ATOM 1500 N N . LEU B 1 44 ? -6.211 8.594 -1.021 1 96 44 LEU B N 1
ATOM 1501 C CA . LEU B 1 44 ? -6.961 8.617 0.23 1 96 44 LEU B CA 1
ATOM 1502 C C . LEU B 1 44 ? -7.848 9.859 0.307 1 96 44 LEU B C 1
ATOM 1504 O O . LEU B 1 44 ? -9.039 9.758 0.617 1 96 44 LEU B O 1
ATOM 1508 N N . ILE B 1 45 ? -7.305 11.016 0.013 1 96.62 45 ILE B N 1
ATOM 1509 C CA . ILE B 1 45 ? -8.062 12.25 0.161 1 96.62 45 I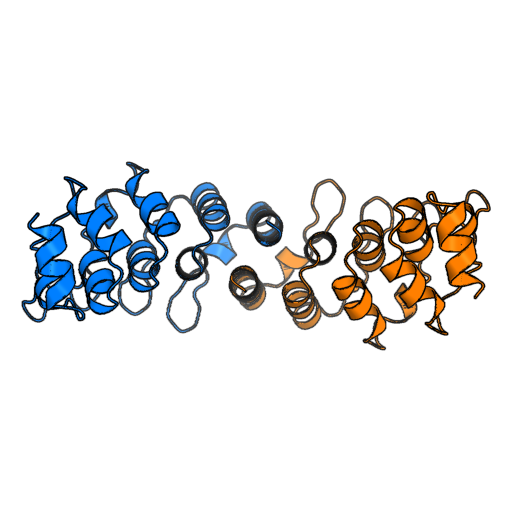LE B CA 1
ATOM 1510 C C . ILE B 1 45 ? -9.141 12.328 -0.923 1 96.62 45 ILE B C 1
ATOM 1512 O O . ILE B 1 45 ? -10.195 12.93 -0.718 1 96.62 45 ILE B O 1
ATOM 1516 N N . THR B 1 46 ? -8.875 11.734 -2.117 1 95.25 46 THR B N 1
ATOM 1517 C CA . THR B 1 46 ? -9.875 11.664 -3.174 1 95.25 46 THR B CA 1
ATOM 1518 C C . THR B 1 46 ? -11.062 10.812 -2.732 1 95.25 46 THR B C 1
ATOM 1520 O O . THR B 1 46 ? -12.219 11.188 -2.941 1 95.25 46 THR B O 1
ATOM 1523 N N . ALA B 1 47 ? -10.852 9.734 -2.078 1 94.62 47 ALA B N 1
ATOM 1524 C CA . ALA B 1 47 ? -11.891 8.812 -1.624 1 94.62 47 ALA B CA 1
ATOM 1525 C C . ALA B 1 47 ? -12.555 9.328 -0.349 1 94.62 47 ALA B C 1
ATOM 1527 O O . ALA B 1 47 ? -13.742 9.078 -0.119 1 94.62 47 ALA B O 1
ATOM 1528 N N . CYS B 1 48 ? -11.789 9.961 0.483 1 96.56 48 CYS B N 1
ATOM 1529 C CA . CYS B 1 48 ? -12.227 10.477 1.776 1 96.56 48 CYS B CA 1
ATOM 1530 C C . CYS B 1 48 ? -11.844 11.945 1.936 1 96.56 48 CYS B C 1
ATOM 1532 O O . CYS B 1 48 ? -10.875 12.266 2.619 1 96.56 48 CYS B O 1
ATOM 1534 N N . PRO B 1 49 ? -12.625 12.867 1.504 1 95.44 49 PRO B N 1
ATOM 1535 C CA . PRO B 1 49 ? -12.25 14.281 1.414 1 95.44 49 PRO B CA 1
ATOM 1536 C C . PRO B 1 49 ? -12.031 14.922 2.781 1 95.44 49 PRO B C 1
ATOM 1538 O O . PRO B 1 49 ? -11.391 15.969 2.883 1 95.44 49 PRO B O 1
ATOM 1541 N N . ASP B 1 50 ? -12.555 14.352 3.861 1 95.94 50 ASP B N 1
ATOM 1542 C CA . ASP B 1 50 ? -12.422 14.961 5.18 1 95.94 50 ASP B CA 1
ATOM 1543 C C . ASP B 1 50 ? -11.297 14.312 5.98 1 95.94 50 ASP B C 1
ATOM 1545 O O . ASP B 1 50 ? -11.062 14.664 7.137 1 95.94 50 ASP B O 1
ATOM 1549 N N . ILE B 1 51 ? -10.523 13.406 5.348 1 96.94 51 ILE B N 1
ATOM 1550 C CA . ILE B 1 51 ? -9.586 12.57 6.082 1 96.94 51 ILE B CA 1
ATOM 1551 C C . ILE B 1 51 ? -8.422 13.422 6.59 1 96.94 51 ILE B C 1
ATOM 1553 O O . ILE B 1 51 ? -7.785 13.078 7.586 1 96.94 51 ILE B O 1
ATOM 1557 N N . TYR B 1 52 ? -8.125 14.484 5.949 1 96.12 52 TYR B N 1
ATOM 1558 C CA . TYR B 1 52 ? -7.004 15.344 6.309 1 96.12 52 TYR B CA 1
ATOM 1559 C C . TYR B 1 52 ? -7.246 16.031 7.645 1 96.12 52 TYR B C 1
ATOM 1561 O O . TYR B 1 52 ? -6.316 16.562 8.25 1 96.12 52 TYR B O 1
ATOM 1569 N N . GLU B 1 53 ? -8.461 16.047 8.133 1 95.62 53 GLU B N 1
ATOM 1570 C CA . GLU B 1 53 ? -8.82 16.75 9.367 1 95.62 53 GLU B CA 1
ATOM 1571 C C . GLU B 1 53 ? -8.5 15.898 10.594 1 95.62 53 GLU B C 1
ATOM 1573 O O . GLU B 1 53 ? -8.477 16.406 11.719 1 95.62 53 GLU B O 1
ATOM 1578 N N . LEU B 1 54 ? -8.297 14.703 10.406 1 97.12 54 LEU B N 1
ATOM 1579 C CA . LEU B 1 54 ? -8.086 13.789 11.523 1 97.12 54 LEU B CA 1
ATOM 1580 C C . LEU B 1 54 ? -6.773 14.094 12.234 1 97.12 54 LEU B C 1
ATOM 1582 O O . LEU B 1 54 ? -5.785 14.461 11.594 1 97.12 54 LEU B O 1
ATOM 1586 N N . LEU B 1 55 ? -6.832 13.922 13.555 1 98.38 55 LEU B N 1
ATOM 1587 C CA . LEU B 1 55 ? -5.672 14.164 14.406 1 98.38 55 LEU B CA 1
ATOM 1588 C C . LEU B 1 55 ? -5.195 12.867 15.047 1 98.38 55 LEU B C 1
ATOM 1590 O O . LEU B 1 55 ? -6 11.984 15.352 1 98.38 55 LEU B O 1
ATOM 1594 N N . ASP B 1 56 ? -3.846 12.734 15.125 1 98.19 56 ASP B N 1
ATOM 1595 C CA . ASP B 1 56 ? -3.342 11.586 15.875 1 98.19 56 ASP B CA 1
ATOM 1596 C C . ASP B 1 56 ? -3.434 11.836 17.375 1 98.19 56 ASP B C 1
ATOM 1598 O O . ASP B 1 56 ? -4.062 12.797 17.812 1 98.19 56 ASP B O 1
ATOM 1602 N N . ASN B 1 57 ? -2.869 10.961 18.219 1 98.38 57 ASN B N 1
ATOM 1603 C CA . ASN B 1 57 ? -3.006 11.008 19.656 1 98.38 57 ASN B CA 1
ATOM 1604 C C . ASN B 1 57 ? -2.26 12.203 20.25 1 98.38 57 ASN B C 1
ATOM 1606 O O . ASN B 1 57 ? -2.43 12.523 21.438 1 98.38 57 ASN B O 1
ATOM 1610 N N . ARG B 1 58 ? -1.497 12.883 19.453 1 98.38 58 ARG B N 1
ATOM 1611 C CA . ARG B 1 58 ? -0.752 14.055 19.906 1 98.38 58 ARG B CA 1
ATOM 1612 C C . ARG B 1 58 ? -1.332 15.336 19.312 1 98.38 58 ARG B C 1
ATOM 1614 O O . ARG B 1 58 ? -0.708 16.391 19.375 1 98.38 58 ARG B O 1
ATOM 1621 N N . GLY B 1 59 ? -2.475 15.156 18.672 1 98.56 59 GLY B N 1
ATOM 1622 C CA . GLY B 1 59 ? -3.123 16.312 18.062 1 98.56 59 GLY B CA 1
ATOM 1623 C C . GLY B 1 59 ? -2.482 16.75 16.766 1 98.56 59 GLY B C 1
ATOM 1624 O O . GLY B 1 59 ? -2.594 17.906 16.359 1 98.56 59 GLY B O 1
ATOM 1625 N N . ARG B 1 60 ? -1.821 15.852 16.141 1 98.5 60 ARG B N 1
ATOM 1626 C CA . ARG B 1 60 ? -1.088 16.203 14.922 1 98.5 60 ARG B CA 1
ATOM 1627 C C . ARG B 1 60 ? -1.889 15.828 13.68 1 98.5 60 ARG B C 1
ATOM 1629 O O . ARG B 1 60 ? -2.541 14.789 13.633 1 98.5 60 ARG B O 1
ATOM 1636 N N . THR B 1 61 ? -1.833 16.734 12.742 1 98.44 61 THR B N 1
ATOM 1637 C CA . THR B 1 61 ? -2.35 16.438 11.414 1 98.44 61 THR B CA 1
ATOM 1638 C C . THR B 1 61 ? -1.329 15.641 10.602 1 98.44 61 THR B C 1
ATOM 1640 O O . THR B 1 61 ? -0.184 15.477 11.031 1 98.44 61 THR B O 1
ATOM 1643 N N . ALA B 1 62 ? -1.789 15.164 9.414 1 98.31 62 ALA B N 1
ATOM 1644 C CA . ALA B 1 62 ? -0.869 14.469 8.516 1 98.31 62 ALA B CA 1
ATOM 1645 C C . ALA B 1 62 ? 0.257 15.391 8.062 1 98.31 62 ALA B C 1
ATOM 1647 O O . ALA B 1 62 ? 1.378 14.945 7.812 1 98.31 62 ALA B O 1
ATOM 1648 N N . LEU B 1 63 ? 0.025 16.688 7.961 1 98.31 63 LEU B N 1
ATOM 1649 C CA . LEU B 1 63 ? 1.064 17.641 7.598 1 98.31 63 LEU B CA 1
ATOM 1650 C C . LEU B 1 63 ? 2.141 17.703 8.68 1 98.31 63 LEU B C 1
ATOM 1652 O O . LEU B 1 63 ? 3.332 17.75 8.367 1 98.31 63 LEU B O 1
ATOM 1656 N N . HIS B 1 64 ? 1.685 17.75 9.977 1 98.5 64 HIS B N 1
ATOM 1657 C CA . HIS B 1 64 ? 2.658 17.672 11.062 1 98.5 64 HIS B CA 1
ATOM 1658 C C . HIS B 1 64 ? 3.592 16.469 10.875 1 98.5 64 HIS B C 1
ATOM 1660 O O . HIS B 1 64 ? 4.812 16.625 10.961 1 98.5 64 HIS B O 1
ATOM 1666 N N . VAL B 1 65 ? 2.967 15.352 10.586 1 98.25 65 VAL B N 1
ATOM 1667 C CA . VAL B 1 65 ? 3.693 14.094 10.484 1 98.25 65 VAL B CA 1
ATOM 1668 C C . VAL B 1 65 ? 4.656 14.141 9.297 1 98.25 65 VAL B C 1
ATOM 1670 O O . VAL B 1 65 ? 5.816 13.742 9.414 1 98.25 65 VAL B O 1
ATOM 1673 N N . ALA B 1 66 ? 4.195 14.609 8.148 1 97.88 66 ALA B N 1
ATOM 1674 C CA . ALA B 1 66 ? 5.039 14.742 6.969 1 97.88 66 ALA B CA 1
ATOM 1675 C C . ALA B 1 66 ? 6.238 15.648 7.25 1 97.88 66 ALA B C 1
ATOM 1677 O O . ALA B 1 66 ? 7.375 15.305 6.902 1 97.88 66 ALA B O 1
ATOM 1678 N N . ALA B 1 67 ? 6.047 16.781 7.895 1 97.38 67 ALA B N 1
ATOM 1679 C CA . ALA B 1 67 ? 7.09 17.75 8.203 1 97.38 67 ALA B CA 1
ATOM 1680 C C . ALA B 1 67 ? 8.109 17.172 9.172 1 97.38 67 ALA B C 1
ATOM 1682 O O . ALA B 1 67 ? 9.32 17.312 8.977 1 97.38 67 ALA B O 1
ATOM 1683 N N . GLU B 1 68 ? 7.598 16.531 10.203 1 97.19 68 GLU B N 1
ATOM 1684 C CA . GLU B 1 68 ? 8.469 15.93 11.211 1 97.19 68 GLU B CA 1
ATOM 1685 C C . GLU B 1 68 ? 9.367 14.859 10.602 1 97.19 68 GLU B C 1
ATOM 1687 O O . GLU B 1 68 ? 10.516 14.695 11.016 1 97.19 68 GLU B O 1
ATOM 1692 N N . ASN B 1 69 ? 8.852 14.188 9.617 1 97.25 69 ASN B N 1
ATOM 1693 C CA . ASN B 1 69 ? 9.602 13.078 9.039 1 97.25 69 ASN B CA 1
ATOM 1694 C C . ASN B 1 69 ? 10.414 13.523 7.828 1 97.25 69 ASN B C 1
ATOM 1696 O O . ASN B 1 69 ? 11.086 12.711 7.191 1 97.25 69 ASN B O 1
ATOM 1700 N N . GLY B 1 70 ? 10.281 14.742 7.465 1 97.06 70 GLY B N 1
ATOM 1701 C CA . GLY B 1 70 ? 11.18 15.328 6.484 1 97.06 70 GLY B CA 1
ATOM 1702 C C . GLY B 1 70 ? 10.805 15 5.055 1 97.06 70 GLY B C 1
ATOM 1703 O O . GLY B 1 70 ? 11.664 14.961 4.172 1 97.06 70 GLY B O 1
ATOM 1704 N N . TRP B 1 71 ? 9.586 14.711 4.777 1 97.56 71 TRP B N 1
ATOM 1705 C CA . TRP B 1 71 ? 9.156 14.391 3.422 1 97.56 71 TRP B CA 1
ATOM 1706 C C . TRP B 1 71 ? 8.695 15.641 2.684 1 97.56 71 TRP B C 1
ATOM 1708 O O . TRP B 1 71 ? 7.516 16 2.74 1 97.56 71 TRP B O 1
ATOM 1718 N N . LEU B 1 72 ? 9.648 16.203 1.936 1 97.25 72 LEU B N 1
ATOM 1719 C CA . LEU B 1 72 ? 9.398 17.469 1.254 1 97.25 72 LEU B CA 1
ATOM 1720 C C . LEU B 1 72 ? 8.219 17.344 0.294 1 97.25 72 LEU B C 1
ATOM 1722 O O . LEU B 1 72 ? 7.359 18.219 0.251 1 97.25 72 LEU B O 1
ATOM 1726 N N . GLU B 1 73 ? 8.164 16.281 -0.444 1 97.31 73 GLU B N 1
ATOM 1727 C CA . GLU B 1 73 ? 7.098 16.125 -1.428 1 97.31 73 GLU B CA 1
ATOM 1728 C C . GLU B 1 73 ? 5.738 15.969 -0.75 1 97.31 73 GLU B C 1
ATOM 1730 O O . GLU B 1 73 ? 4.723 16.438 -1.268 1 97.31 73 GLU B O 1
ATOM 1735 N N . ALA B 1 74 ? 5.758 15.273 0.378 1 97.25 74 ALA B N 1
ATOM 1736 C CA . ALA B 1 74 ? 4.512 15.164 1.133 1 97.25 74 ALA B CA 1
ATOM 1737 C C . ALA B 1 74 ? 4.078 16.531 1.678 1 97.25 74 ALA B C 1
ATOM 1739 O O . ALA B 1 74 ? 2.889 16.844 1.688 1 97.25 74 ALA B O 1
ATOM 1740 N N . VAL B 1 75 ? 5.008 17.297 2.172 1 97.5 75 VAL B N 1
ATOM 1741 C CA . VAL B 1 75 ? 4.707 18.641 2.631 1 97.5 75 VAL B CA 1
ATOM 1742 C C . VAL B 1 75 ? 4.188 19.484 1.465 1 97.5 75 VAL B C 1
ATOM 1744 O O . VAL B 1 75 ? 3.182 20.188 1.597 1 97.5 75 VAL B O 1
ATOM 1747 N N . ASN B 1 76 ? 4.812 19.391 0.255 1 96.56 76 ASN B N 1
ATOM 1748 C CA . ASN B 1 76 ? 4.379 20.109 -0.941 1 96.56 76 ASN B CA 1
ATOM 1749 C C . ASN B 1 76 ? 2.949 19.734 -1.329 1 96.56 76 ASN B C 1
ATOM 1751 O O . ASN B 1 76 ? 2.205 20.578 -1.842 1 96.56 76 ASN B O 1
ATOM 1755 N N . PHE B 1 77 ? 2.65 18.516 -1.106 1 97 77 PHE B N 1
ATOM 1756 C CA . PHE B 1 77 ? 1.291 18.047 -1.355 1 97 77 PHE B CA 1
ATOM 1757 C C . PHE B 1 77 ? 0.274 18.938 -0.661 1 97 77 PHE B C 1
ATOM 1759 O O . PHE B 1 77 ? -0.749 19.297 -1.247 1 97 77 PHE B O 1
ATOM 1766 N N . PHE B 1 78 ? 0.516 19.328 0.578 1 96.5 78 PHE B N 1
ATOM 1767 C CA . PHE B 1 78 ? -0.384 20.172 1.354 1 96.5 78 PHE B CA 1
ATOM 1768 C C . PHE B 1 78 ? -0.323 21.609 0.873 1 96.5 78 PHE B C 1
ATOM 1770 O O . PHE B 1 78 ? -1.355 22.281 0.738 1 96.5 78 PHE B O 1
ATOM 1777 N N . LEU B 1 79 ? 0.835 22.078 0.561 1 94.12 79 LEU B N 1
ATOM 1778 C CA . LEU B 1 79 ? 1.057 23.484 0.239 1 94.12 79 LEU B CA 1
ATOM 1779 C C . LEU B 1 79 ? 0.443 23.844 -1.112 1 94.12 79 LEU B C 1
ATOM 1781 O O . LEU B 1 79 ? 0.058 24.984 -1.345 1 94.12 79 LEU B O 1
ATOM 1785 N N . LYS B 1 80 ? 0.315 22.891 -1.966 1 93.62 80 LYS B N 1
ATOM 1786 C CA . LYS B 1 80 ? -0.162 23.125 -3.324 1 93.62 80 LYS B CA 1
ATOM 1787 C C . LYS B 1 80 ? -1.687 23.109 -3.383 1 93.62 80 LYS B C 1
ATOM 1789 O O . LYS B 1 80 ? -2.279 23.516 -4.383 1 93.62 80 LYS B O 1
ATOM 1794 N N . ARG B 1 81 ? -2.24 22.734 -2.371 1 92.88 81 ARG B N 1
ATOM 1795 C CA . ARG B 1 81 ? -3.693 22.609 -2.359 1 92.88 81 ARG B CA 1
ATOM 1796 C C . ARG B 1 81 ? -4.336 23.703 -1.514 1 92.88 81 ARG B C 1
ATOM 1798 O O . ARG B 1 81 ? -4.078 23.797 -0.313 1 92.88 81 ARG B O 1
ATOM 1805 N N . SER B 1 82 ? -5.293 24.375 -2.115 1 90.81 82 SER B N 1
ATOM 1806 C CA . SER B 1 82 ? -5.934 25.5 -1.444 1 90.81 82 SER B CA 1
ATOM 1807 C C . SER B 1 82 ? -6.863 25.031 -0.333 1 90.81 82 SER B C 1
ATOM 1809 O O . SER B 1 82 ? -7.023 25.703 0.684 1 90.81 82 SER B O 1
ATOM 1811 N N . ASP B 1 83 ? -7.469 23.828 -0.503 1 90.25 83 ASP B N 1
ATOM 1812 C CA . ASP B 1 83 ? -8.414 23.297 0.471 1 90.25 83 ASP B CA 1
ATOM 1813 C C . ASP B 1 83 ? -7.699 22.828 1.736 1 90.25 83 ASP B C 1
ATOM 1815 O O . ASP B 1 83 ? -8.328 22.609 2.771 1 90.25 83 ASP B O 1
ATOM 1819 N N . LEU B 1 84 ? -6.359 22.781 1.648 1 92.44 84 LEU B N 1
ATOM 1820 C CA . LEU B 1 84 ? -5.598 22.297 2.791 1 92.44 84 LEU B CA 1
ATOM 1821 C C . LEU B 1 84 ? -4.766 23.406 3.414 1 92.44 84 LEU B C 1
ATOM 1823 O O . LEU B 1 84 ? -4.012 23.172 4.363 1 92.44 84 LEU B O 1
ATOM 1827 N N . LYS B 1 85 ? -4.82 24.562 2.98 1 86.19 85 LYS B N 1
ATOM 1828 C CA . LYS B 1 85 ? -3.986 25.688 3.367 1 86.19 85 LYS B CA 1
ATOM 1829 C C . LYS B 1 85 ? -4.121 25.984 4.855 1 86.19 85 LYS B C 1
ATOM 1831 O O . LYS B 1 85 ? -3.156 26.406 5.5 1 86.19 85 LYS B O 1
ATOM 1836 N N . GLY B 1 86 ? -5.297 25.719 5.43 1 87.56 86 GLY B N 1
ATOM 1837 C CA . GLY B 1 86 ? -5.539 26.016 6.832 1 87.56 86 GLY B CA 1
ATOM 1838 C C . GLY B 1 86 ? -4.73 25.141 7.773 1 87.56 86 GLY B C 1
ATOM 1839 O O . GLY B 1 86 ? -4.59 25.453 8.953 1 87.56 86 GLY B O 1
ATOM 1840 N N . LEU B 1 87 ? -4.102 24.156 7.277 1 94.94 87 LEU B N 1
ATOM 1841 C CA . LEU B 1 87 ? -3.41 23.188 8.117 1 94.94 87 LEU B CA 1
ATOM 1842 C C . LEU B 1 87 ? -1.989 23.641 8.422 1 94.94 87 LEU B C 1
ATOM 1844 O O . LEU B 1 87 ? -1.364 23.156 9.367 1 94.94 87 LEU B O 1
ATOM 1848 N N . ILE B 1 88 ? -1.429 24.562 7.672 1 95.38 88 ILE B N 1
ATOM 1849 C CA . ILE B 1 88 ? -0.003 24.859 7.66 1 95.38 88 ILE B CA 1
ATOM 1850 C C . ILE B 1 88 ? 0.41 25.438 9.016 1 95.38 88 ILE B C 1
ATOM 1852 O O . ILE B 1 88 ? 1.54 25.234 9.461 1 95.38 88 ILE B O 1
ATOM 1856 N N . ASN B 1 89 ? -0.518 26.141 9.734 1 96.75 89 ASN B N 1
ATOM 1857 C CA . ASN B 1 89 ? -0.188 26.766 11.016 1 96.75 89 ASN B CA 1
ATOM 1858 C C . ASN B 1 89 ? -0.88 26.062 12.18 1 96.75 89 ASN B C 1
ATOM 1860 O O . ASN B 1 89 ? -0.877 26.562 13.305 1 96.75 89 ASN B O 1
ATOM 1864 N N . GLU B 1 90 ? -1.535 24.922 11.867 1 97.44 90 GLU B N 1
ATOM 1865 C CA . GLU B 1 90 ? -2.217 24.203 12.93 1 97.44 90 GLU B CA 1
ATOM 1866 C C . GLU B 1 90 ? -1.237 23.75 14.016 1 97.44 90 GLU B C 1
ATOM 1868 O O . GLU B 1 90 ? -0.118 23.328 13.711 1 97.44 90 GLU B O 1
ATOM 1873 N N . GLN B 1 91 ? -1.695 23.828 15.242 1 98.38 91 GLN B N 1
ATOM 1874 C CA . GLN B 1 91 ? -0.854 23.453 16.375 1 98.38 91 GLN B CA 1
ATOM 1875 C C . GLN B 1 91 ? -1.266 22.094 16.938 1 98.38 91 GLN B C 1
ATOM 1877 O O . GLN B 1 91 ? -2.455 21.766 17 1 98.38 91 GLN B O 1
ATOM 1882 N N . ASP B 1 92 ? -0.251 21.297 17.266 1 98.31 92 ASP B N 1
ATOM 1883 C CA . ASP B 1 92 ? -0.542 20.031 17.953 1 98.31 92 ASP B CA 1
ATOM 1884 C C . ASP B 1 92 ? -0.786 20.266 19.438 1 98.31 92 ASP B C 1
ATOM 1886 O O . ASP B 1 92 ? -0.988 21.406 19.859 1 98.31 92 ASP B O 1
ATOM 1890 N N . GLU B 1 93 ? -0.843 19.25 20.219 1 98.44 93 GLU B N 1
ATOM 1891 C CA . GLU B 1 93 ? -1.194 19.344 21.625 1 98.44 93 GLU B CA 1
ATOM 1892 C C . GLU B 1 93 ? -0.129 20.109 22.406 1 98.44 93 GLU B C 1
ATOM 1894 O O . GLU B 1 93 ? -0.41 20.672 23.469 1 98.44 93 GLU B O 1
ATOM 1899 N N . GLU B 1 94 ? 1.049 20.125 21.875 1 98.19 94 GLU B N 1
ATOM 1900 C CA . GLU B 1 94 ? 2.133 20.844 22.547 1 98.19 94 GLU B CA 1
ATOM 1901 C C . GLU B 1 94 ? 2.303 22.234 21.969 1 98.19 94 GLU B C 1
ATOM 1903 O O . GLU B 1 94 ? 3.24 22.953 22.328 1 98.19 94 GLU B O 1
ATOM 1908 N N . GLY B 1 95 ? 1.437 22.594 21.031 1 98.56 95 GLY B N 1
ATOM 1909 C CA . GLY B 1 95 ? 1.476 23.906 20.438 1 98.56 95 GLY B CA 1
ATOM 1910 C C . GLY B 1 95 ? 2.426 24 19.25 1 98.56 95 GLY B C 1
ATOM 1911 O O . GLY B 1 95 ? 2.676 25.078 18.734 1 98.56 95 GLY B O 1
ATOM 1912 N N . ASN B 1 96 ? 2.961 22.859 18.844 1 98.12 96 ASN B N 1
ATOM 1913 C CA . ASN B 1 96 ? 3.893 22.875 17.734 1 98.12 96 ASN B CA 1
ATOM 1914 C C . ASN B 1 96 ? 3.16 22.906 16.391 1 98.12 96 ASN B C 1
ATOM 1916 O O . ASN B 1 96 ? 2.203 22.156 16.188 1 98.12 96 ASN B O 1
ATOM 1920 N N . THR B 1 97 ? 3.615 23.781 15.555 1 98 97 THR B N 1
ATOM 1921 C CA . THR B 1 97 ? 3.186 23.766 14.164 1 98 97 THR B CA 1
ATOM 1922 C C . THR B 1 97 ? 4.039 22.797 13.352 1 98 97 THR B C 1
ATOM 1924 O O . THR B 1 97 ? 5.066 22.312 13.836 1 98 97 THR B O 1
ATOM 1927 N N . PRO B 1 98 ? 3.598 22.469 12.094 1 97.88 98 PRO B N 1
ATOM 1928 C CA . PRO B 1 98 ? 4.465 21.641 11.25 1 97.88 98 PRO B CA 1
ATOM 1929 C C . PRO B 1 98 ? 5.871 22.203 11.109 1 97.88 98 PRO B C 1
ATOM 1931 O O . PRO B 1 98 ? 6.852 21.453 11.125 1 97.88 98 PRO B O 1
ATOM 1934 N N . MET B 1 99 ? 6.004 23.516 11.109 1 96.25 99 MET B N 1
ATOM 1935 C CA . MET B 1 99 ? 7.316 24.141 10.992 1 96.25 99 MET B CA 1
ATOM 1936 C C . MET B 1 99 ? 8.148 23.891 12.242 1 96.25 99 MET B C 1
ATOM 1938 O O . MET B 1 99 ? 9.352 23.625 12.148 1 96.25 99 MET B O 1
ATOM 1942 N N . HIS B 1 100 ? 7.5 24 13.438 1 96.62 100 HIS B N 1
ATOM 1943 C CA . HIS B 1 100 ? 8.227 23.672 14.664 1 96.62 100 HIS B CA 1
ATOM 1944 C C . HIS B 1 100 ? 8.859 22.297 14.57 1 96.62 100 HIS B C 1
ATOM 1946 O O . HIS B 1 100 ? 10.039 22.125 14.883 1 96.62 100 HIS B O 1
ATOM 1952 N N . LEU B 1 101 ? 8.039 21.344 14.125 1 96.75 101 LEU B N 1
ATOM 1953 C CA . LEU B 1 101 ? 8.484 19.953 14.109 1 96.75 101 LEU B CA 1
ATOM 1954 C C . LEU B 1 101 ? 9.602 19.75 13.086 1 96.75 101 LEU B C 1
ATOM 1956 O O . LEU B 1 101 ? 10.547 19 13.328 1 96.75 101 LEU B O 1
ATOM 1960 N N . ALA B 1 102 ? 9.477 20.359 11.906 1 95.38 102 ALA B N 1
ATOM 1961 C CA . ALA B 1 102 ? 10.539 20.328 10.914 1 95.38 102 ALA B CA 1
ATOM 1962 C C . ALA B 1 102 ? 11.836 20.906 11.469 1 95.38 102 ALA B C 1
ATOM 1964 O O . ALA B 1 102 ? 12.922 20.391 11.211 1 95.38 102 ALA B O 1
ATOM 1965 N N . ALA B 1 103 ? 11.719 21.953 12.242 1 93.44 103 ALA B N 1
ATOM 1966 C CA . ALA B 1 103 ? 12.875 22.641 12.828 1 93.44 103 ALA B CA 1
ATOM 1967 C C . ALA B 1 103 ? 13.578 21.75 13.852 1 93.44 103 ALA B C 1
ATOM 1969 O O . ALA B 1 103 ? 14.805 21.625 13.836 1 93.44 103 ALA B O 1
ATOM 1970 N N . VAL B 1 104 ? 12.773 21.156 14.727 1 93.19 104 VAL B N 1
ATOM 1971 C CA . VAL B 1 104 ? 13.305 20.297 15.766 1 93.19 104 VAL B CA 1
ATOM 1972 C C . VAL B 1 104 ? 14.125 19.172 15.133 1 93.19 104 VAL B C 1
ATOM 1974 O O . VAL B 1 104 ? 15.172 18.781 15.648 1 93.19 104 VAL B O 1
ATOM 1977 N N . LYS B 1 105 ? 13.672 18.703 13.961 1 94.69 105 LYS B N 1
ATOM 1978 C CA . LYS B 1 105 ? 14.297 17.547 13.32 1 94.69 105 LYS B CA 1
ATOM 1979 C C . LYS B 1 105 ? 15.375 17.984 12.336 1 94.69 105 LYS B C 1
ATOM 1981 O O . LYS B 1 105 ? 16.078 17.156 11.766 1 94.69 105 LYS B O 1
ATOM 1986 N N . GLY B 1 106 ? 15.445 19.297 12.078 1 91.25 106 GLY B N 1
ATOM 1987 C CA . GLY B 1 106 ? 16.484 19.828 11.219 1 91.25 106 GLY B CA 1
ATOM 1988 C C . GLY B 1 106 ? 16.219 19.594 9.742 1 91.25 106 GLY B C 1
ATOM 1989 O O . GLY B 1 106 ? 17.141 19.359 8.961 1 91.25 106 GLY B O 1
ATOM 1990 N N . HIS B 1 107 ? 15.039 19.531 9.32 1 93.56 107 HIS B N 1
ATOM 1991 C CA . HIS B 1 107 ? 14.688 19.375 7.918 1 93.56 107 HIS B CA 1
ATOM 1992 C C . HIS B 1 107 ? 14.734 20.703 7.18 1 93.56 107 HIS B C 1
ATOM 1994 O O . HIS B 1 107 ? 13.695 21.328 6.945 1 93.56 107 HIS B O 1
ATOM 2000 N N . TYR B 1 108 ? 15.812 21.047 6.73 1 89.81 108 TYR B N 1
ATOM 2001 C CA . TYR B 1 108 ? 16.078 22.391 6.242 1 89.81 108 TYR B CA 1
ATOM 2002 C C . TYR B 1 108 ? 15.328 22.672 4.945 1 89.81 108 TYR B C 1
ATOM 2004 O O . TYR B 1 108 ? 14.836 23.781 4.73 1 89.81 108 TYR B O 1
ATOM 2012 N N . LYS B 1 109 ? 15.273 21.719 4.078 1 92.88 109 LYS B N 1
ATOM 2013 C CA . LYS B 1 109 ? 14.562 21.922 2.822 1 92.88 109 LYS B CA 1
ATOM 2014 C C . LYS B 1 109 ? 13.094 22.266 3.074 1 92.88 109 LYS B C 1
ATOM 2016 O O . LYS B 1 109 ? 12.516 23.094 2.383 1 92.88 109 LYS B O 1
ATOM 2021 N N . ILE B 1 110 ? 12.617 21.594 4.09 1 95.31 110 ILE B N 1
ATOM 2022 C CA . ILE B 1 110 ? 11.227 21.859 4.441 1 95.31 110 ILE B CA 1
ATOM 2023 C C . ILE B 1 110 ? 11.102 23.234 5.074 1 95.31 110 ILE B C 1
ATOM 2025 O O . ILE B 1 110 ? 10.18 23.984 4.758 1 95.31 110 ILE B O 1
ATOM 2029 N N . LEU B 1 111 ? 11.977 23.562 5.906 1 92.94 111 LEU B N 1
ATOM 2030 C CA . LEU B 1 111 ? 11.969 24.875 6.547 1 92.94 111 LEU B CA 1
ATOM 2031 C C . LEU B 1 111 ? 12.047 25.984 5.504 1 92.94 111 LEU B C 1
ATOM 2033 O O . LEU B 1 111 ? 11.281 26.953 5.559 1 92.94 111 LEU B O 1
ATOM 2037 N N . LEU B 1 112 ? 12.891 25.828 4.57 1 91.62 112 LEU B N 1
ATOM 2038 C CA . LEU B 1 112 ? 13.047 26.828 3.506 1 91.62 112 LEU B CA 1
ATOM 2039 C C . LEU B 1 112 ? 11.758 26.969 2.705 1 91.62 112 LEU B C 1
ATOM 2041 O O . LEU B 1 112 ? 11.367 28.078 2.338 1 91.62 112 LEU B O 1
ATOM 2045 N N . LYS B 1 113 ? 11.156 25.875 2.438 1 92.62 113 LYS B N 1
ATOM 2046 C CA . LYS B 1 113 ? 9.898 25.891 1.698 1 92.62 113 LYS B CA 1
ATOM 2047 C C . LYS B 1 113 ? 8.805 26.594 2.49 1 92.62 113 LYS B C 1
ATOM 2049 O O . LYS B 1 113 ? 8.062 27.422 1.938 1 92.62 113 LYS B O 1
ATOM 2054 N N . LEU B 1 114 ? 8.75 26.281 3.781 1 93.62 114 LEU B N 1
ATOM 2055 C CA . LEU B 1 114 ? 7.691 26.844 4.613 1 93.62 114 LEU B CA 1
ATOM 2056 C C . LEU B 1 114 ? 7.902 28.328 4.832 1 93.62 114 LEU B C 1
ATOM 2058 O O . LEU B 1 114 ? 6.941 29.109 4.82 1 93.62 114 LEU B O 1
ATOM 2062 N N . VAL B 1 115 ? 9.07 28.781 4.934 1 90.31 115 VAL B N 1
ATOM 2063 C CA . VAL B 1 115 ? 9.391 30.172 5.168 1 90.31 115 VAL B CA 1
ATOM 2064 C C . VAL B 1 115 ? 8.984 31.016 3.953 1 90.31 115 VAL B C 1
ATOM 2066 O O . VAL B 1 115 ? 8.57 32.156 4.09 1 90.31 115 VAL B O 1
ATOM 2069 N N . ARG B 1 116 ? 9.031 30.391 2.791 1 90.12 116 ARG B N 1
ATOM 2070 C CA . ARG B 1 116 ? 8.742 31.094 1.548 1 90.12 116 ARG B CA 1
ATOM 2071 C C . ARG B 1 116 ? 7.242 31.156 1.289 1 90.12 116 ARG B C 1
ATOM 2073 O O . ARG B 1 116 ? 6.789 31.906 0.422 1 90.12 116 ARG B O 1
ATOM 2080 N N . CYS B 1 117 ? 6.602 30.469 2.064 1 90.69 117 CYS B N 1
ATOM 2081 C CA . CYS B 1 117 ? 5.152 30.484 1.913 1 90.69 117 CYS B CA 1
ATOM 2082 C C . CYS B 1 117 ? 4.531 31.625 2.709 1 90.69 117 CYS B C 1
ATOM 2084 O O . CYS B 1 117 ? 4.73 31.719 3.92 1 90.69 117 CYS B O 1
ATOM 2086 N N . ARG B 1 118 ? 3.707 32.438 2.09 1 88.44 118 ARG B N 1
ATOM 2087 C CA . ARG B 1 118 ? 3.166 33.656 2.686 1 88.44 118 ARG B CA 1
ATOM 2088 C C . ARG B 1 118 ? 2.17 33.344 3.793 1 88.44 118 ARG B C 1
ATOM 2090 O O . ARG B 1 118 ? 2.047 34.062 4.766 1 88.44 118 ARG B O 1
ATOM 2097 N N . ASP B 1 119 ? 1.639 32.219 3.676 1 91.25 119 ASP B N 1
ATOM 2098 C CA . ASP B 1 119 ? 0.566 31.875 4.605 1 91.25 119 ASP B CA 1
ATOM 2099 C C . ASP B 1 119 ? 1.125 31.266 5.887 1 91.25 119 ASP B C 1
ATOM 2101 O O . ASP B 1 119 ? 0.395 31.078 6.863 1 91.25 119 ASP B O 1
ATOM 2105 N N . VAL B 1 120 ? 2.393 31 5.914 1 93.75 120 VAL B N 1
ATOM 2106 C CA . VAL B 1 120 ? 2.998 30.359 7.07 1 93.75 120 VAL B CA 1
ATOM 2107 C C . VAL B 1 120 ? 3.348 31.406 8.125 1 93.75 120 VAL B C 1
ATOM 2109 O O . VAL B 1 120 ? 3.941 32.438 7.812 1 93.75 120 VAL B O 1
ATOM 2112 N N . ASP B 1 121 ? 2.982 31.141 9.398 1 94.69 121 ASP B N 1
ATOM 2113 C CA . ASP B 1 121 ? 3.393 31.953 10.531 1 94.69 121 ASP B CA 1
ATOM 2114 C C . ASP B 1 121 ? 4.719 31.469 11.109 1 94.69 121 ASP B C 1
ATOM 2116 O O . ASP B 1 121 ? 4.738 30.625 11.992 1 94.69 121 ASP B O 1
ATOM 2120 N N . THR B 1 122 ? 5.816 32.062 10.695 1 92.62 122 THR B N 1
ATOM 2121 C CA . THR B 1 122 ? 7.16 31.656 11.086 1 92.62 122 THR B CA 1
ATOM 2122 C C . THR B 1 122 ? 7.43 32 12.547 1 92.62 122 THR B C 1
ATOM 2124 O O . THR B 1 122 ? 8.375 31.5 13.148 1 92.62 122 THR B O 1
ATOM 2127 N N . ASN B 1 123 ? 6.57 32.844 13.148 1 93.44 123 ASN B N 1
ATOM 2128 C CA . ASN B 1 123 ? 6.785 33.312 14.516 1 93.44 123 ASN B CA 1
ATOM 2129 C C . ASN B 1 123 ? 5.797 32.656 15.484 1 93.44 123 ASN B C 1
ATOM 2131 O O . ASN B 1 123 ? 5.707 33.062 16.641 1 93.44 123 ASN B O 1
ATOM 2135 N N . ALA B 1 124 ? 5.055 31.75 14.922 1 95.56 124 ALA B N 1
ATOM 2136 C CA . ALA B 1 124 ? 4.148 31.031 15.82 1 95.56 124 ALA B CA 1
ATOM 2137 C C . ALA B 1 124 ? 4.895 30.5 17.047 1 95.56 124 ALA B C 1
ATOM 2139 O O . ALA B 1 124 ? 6.023 30.016 16.922 1 95.56 124 ALA B O 1
ATOM 2140 N N . VAL B 1 125 ? 4.266 30.578 18.25 1 96.69 125 VAL B N 1
ATOM 2141 C CA . VAL B 1 125 ? 4.887 30.109 19.469 1 96.69 125 VAL B CA 1
ATOM 2142 C C . VAL B 1 125 ? 4.137 28.891 20 1 96.69 1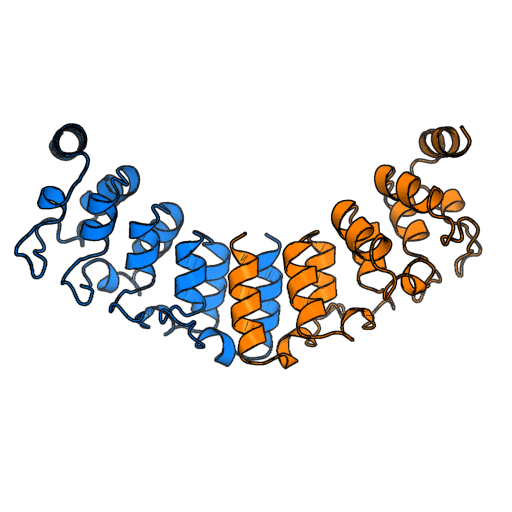25 VAL B C 1
ATOM 2144 O O . VAL B 1 125 ? 2.906 28.828 19.922 1 96.69 125 VAL B O 1
ATOM 2147 N N . ASN B 1 126 ? 4.898 27.922 20.406 1 97.5 126 ASN B N 1
ATOM 2148 C CA . ASN B 1 126 ? 4.273 26.75 20.984 1 97.5 126 ASN B CA 1
ATOM 2149 C C . ASN B 1 126 ? 3.98 26.938 22.469 1 97.5 126 ASN B C 1
ATOM 2151 O O . ASN B 1 126 ? 4.031 28.047 22.984 1 97.5 126 ASN B O 1
ATOM 2155 N N . LYS B 1 127 ? 3.584 25.906 23.172 1 97.88 127 LYS B N 1
ATOM 2156 C CA . LYS B 1 127 ? 3.154 26.016 24.562 1 97.88 127 LYS B CA 1
ATOM 2157 C C . LYS B 1 127 ? 4.34 26.281 25.484 1 97.88 127 LYS B C 1
ATOM 2159 O O . LYS B 1 127 ? 4.164 26.703 26.625 1 97.88 127 LYS B O 1
ATOM 2164 N N . GLU B 1 128 ? 5.512 26 25 1 96.62 128 GLU B N 1
ATOM 2165 C CA . GLU B 1 128 ? 6.723 26.328 25.75 1 96.62 128 GLU B CA 1
ATOM 2166 C C . GLU B 1 128 ? 7.164 27.766 25.516 1 96.62 128 GLU B C 1
ATOM 2168 O O . GLU B 1 128 ? 8.18 28.203 26.047 1 96.62 128 GLU B O 1
ATOM 2173 N N . GLY B 1 129 ? 6.531 28.453 24.625 1 96.94 129 GLY B N 1
ATOM 2174 C CA . GLY B 1 129 ? 6.887 29.812 24.312 1 96.94 129 GLY B CA 1
ATOM 2175 C C . GLY B 1 129 ? 7.98 29.922 23.266 1 96.94 129 GLY B C 1
ATOM 2176 O O . GLY B 1 129 ? 8.633 30.969 23.141 1 96.94 129 GLY B O 1
ATOM 2177 N N . LEU B 1 130 ? 8.156 28.844 22.484 1 95.81 130 LEU B N 1
ATOM 2178 C CA . LEU B 1 130 ? 9.266 28.812 21.531 1 95.81 130 LEU B CA 1
ATOM 2179 C C . LEU B 1 130 ? 8.758 28.906 20.109 1 95.81 130 LEU B C 1
ATOM 2181 O O . LEU B 1 130 ? 7.754 28.281 19.75 1 95.81 130 LEU B O 1
ATOM 2185 N N . THR B 1 131 ? 9.445 29.719 19.312 1 95.06 131 THR B N 1
ATOM 2186 C CA . THR B 1 131 ? 9.203 29.75 17.875 1 95.06 131 THR B CA 1
ATOM 2187 C C . THR B 1 131 ? 9.875 28.562 17.188 1 95.06 131 THR B C 1
ATOM 2189 O O . THR B 1 131 ? 10.695 27.875 17.797 1 95.06 131 THR B O 1
ATOM 2192 N N . PRO B 1 132 ? 9.5 28.297 15.836 1 93.56 132 PRO B N 1
ATOM 2193 C CA . PRO B 1 132 ? 10.203 27.219 15.125 1 93.56 132 PRO B CA 1
ATOM 2194 C C . PRO B 1 132 ? 11.711 27.438 15.094 1 93.56 132 PRO B C 1
ATOM 2196 O O . PRO B 1 132 ? 12.477 26.484 15.266 1 93.56 132 PRO B O 1
ATOM 2199 N N . MET B 1 133 ? 12.148 28.562 15 1 87.44 133 MET B N 1
ATOM 2200 C CA . MET B 1 133 ? 13.578 28.859 14.93 1 87.44 133 MET B CA 1
ATOM 2201 C C . MET B 1 133 ? 14.242 28.641 16.297 1 87.44 133 MET B C 1
ATOM 2203 O O . MET B 1 133 ? 15.406 28.25 16.359 1 87.44 133 MET B O 1
ATOM 2207 N N . ASP B 1 134 ? 13.477 28.953 17.359 1 88.44 134 ASP B N 1
ATOM 2208 C CA . ASP B 1 134 ? 14 28.688 18.703 1 88.44 134 ASP B CA 1
ATOM 2209 C C . ASP B 1 134 ? 14.273 27.203 18.891 1 88.44 134 ASP B C 1
ATOM 2211 O O . ASP B 1 134 ? 15.188 26.828 19.641 1 88.44 134 ASP B O 1
ATOM 2215 N N . LYS B 1 135 ? 13.5 26.344 18.266 1 83.5 135 LYS B N 1
ATOM 2216 C CA . LYS B 1 135 ? 13.578 24.891 18.438 1 83.5 135 LYS B CA 1
ATOM 2217 C C . LYS B 1 135 ? 14.586 24.281 17.469 1 83.5 135 LYS B C 1
ATOM 2219 O O . LYS B 1 135 ? 14.898 23.094 17.562 1 83.5 135 LYS B O 1
ATOM 2224 N N . ASN B 1 136 ? 15.047 24.953 16.547 1 76.5 136 ASN B N 1
ATOM 2225 C CA . ASN B 1 136 ? 15.938 24.438 15.508 1 76.5 136 ASN B CA 1
ATOM 2226 C C . ASN B 1 136 ? 17.203 23.844 16.094 1 76.5 136 ASN B C 1
ATOM 2228 O O . ASN B 1 136 ? 17.844 24.453 16.953 1 76.5 136 ASN B O 1
ATOM 2232 N N . CYS B 1 137 ? 17.203 22.578 16.062 1 63.31 137 CYS B N 1
ATOM 2233 C CA . CYS B 1 137 ? 18.391 21.891 16.562 1 63.31 137 CYS B CA 1
ATOM 2234 C C . CYS B 1 137 ? 19.656 22.406 15.891 1 63.31 137 CYS B C 1
ATOM 2236 O O . CYS B 1 137 ? 20.734 22.375 16.484 1 63.31 137 CYS B O 1
ATOM 2238 N N . SER B 1 138 ? 19.656 22.438 14.547 1 59.06 138 SER B N 1
ATOM 2239 C CA . SER B 1 138 ? 20.922 22.844 13.93 1 59.06 138 SER B CA 1
ATOM 2240 C C . SER B 1 138 ? 21.078 24.359 13.945 1 59.06 138 SER B C 1
ATOM 2242 O O . SER B 1 138 ? 20.531 25.062 13.078 1 59.06 138 SER B O 1
ATOM 2244 N N . SER B 1 139 ? 21.016 24.875 15.023 1 49.34 139 SER B N 1
ATOM 2245 C CA . SER B 1 139 ? 20.984 26.312 15.297 1 49.34 139 SER B CA 1
ATOM 2246 C C . SER B 1 139 ? 21.781 27.109 14.266 1 49.34 139 SER B C 1
ATOM 2248 O O . SER B 1 139 ? 21.297 28.109 13.734 1 49.34 139 SER B O 1
ATOM 2250 N N . ILE B 1 140 ? 22.969 26.828 14.227 1 49 140 ILE B N 1
ATOM 2251 C CA . ILE B 1 140 ? 23.906 27.75 13.594 1 49 140 ILE B CA 1
ATOM 2252 C C . ILE B 1 140 ? 23.625 27.828 12.094 1 49 140 ILE B C 1
ATOM 2254 O O . ILE B 1 140 ? 23.578 28.906 11.516 1 49 140 ILE B O 1
ATOM 2258 N N . ASN B 1 141 ? 23.531 26.734 11.422 1 49.53 141 ASN B N 1
ATOM 2259 C CA . ASN B 1 141 ? 23.562 26.734 9.969 1 49.53 141 ASN B CA 1
ATOM 2260 C C . ASN B 1 141 ? 22.25 27.219 9.383 1 49.53 141 ASN B C 1
ATOM 2262 O O . ASN B 1 141 ? 22.219 27.844 8.32 1 49.53 141 ASN B O 1
ATOM 2266 N N . LEU B 1 142 ? 21.156 26.906 9.883 1 52.38 142 LEU B N 1
ATOM 2267 C CA . LEU B 1 142 ? 19.875 27.266 9.297 1 52.38 142 LEU B CA 1
ATOM 2268 C C . LEU B 1 142 ? 19.562 28.734 9.523 1 52.38 142 LEU B C 1
ATOM 2270 O O . LEU B 1 142 ? 18.969 29.391 8.664 1 52.38 142 LEU B O 1
ATOM 2274 N N . ARG B 1 143 ? 19.859 29.312 10.82 1 52.09 143 ARG B N 1
ATOM 2275 C CA . ARG B 1 143 ? 19.641 30.75 11.031 1 52.09 143 ARG B CA 1
ATOM 2276 C C . ARG B 1 143 ? 20.281 31.562 9.906 1 52.09 143 ARG B C 1
ATOM 2278 O O . ARG B 1 143 ? 19.688 32.531 9.438 1 52.09 143 ARG B O 1
ATOM 2285 N N . ILE B 1 144 ? 21.375 31.125 9.531 1 45 144 ILE B N 1
ATOM 2286 C CA . ILE B 1 144 ? 22.078 31.859 8.484 1 45 144 ILE B CA 1
ATOM 2287 C C . ILE B 1 144 ? 21.297 31.75 7.172 1 45 144 ILE B C 1
ATOM 2289 O O . ILE B 1 144 ? 21.156 32.719 6.445 1 45 144 ILE B O 1
ATOM 2293 N N . LYS B 1 145 ? 20.969 30.609 6.859 1 48.5 145 LYS B N 1
ATOM 2294 C CA . LYS B 1 145 ? 20.391 30.438 5.523 1 48.5 145 LYS B CA 1
ATOM 2295 C C . LYS B 1 145 ? 19 31.062 5.441 1 48.5 145 LYS B C 1
ATOM 2297 O O . LYS B 1 145 ? 18.516 31.344 4.348 1 48.5 145 LYS B O 1
ATOM 2302 N N . LEU B 1 146 ? 18.312 31.172 6.453 1 52.12 146 LEU B N 1
ATOM 2303 C CA . LEU B 1 146 ? 16.969 31.75 6.398 1 52.12 146 LEU B CA 1
ATOM 2304 C C . LEU B 1 146 ? 17.016 33.25 6.457 1 52.12 146 LEU B C 1
ATOM 2306 O O . LEU B 1 146 ? 16.047 33.938 6.078 1 52.12 146 LEU B O 1
ATOM 2310 N N . GLN B 1 147 ? 17.844 33.844 7.129 1 44.62 147 GLN B N 1
ATOM 2311 C CA . GLN B 1 147 ? 17.984 35.281 7.133 1 44.62 147 GLN B CA 1
ATOM 2312 C C . GLN B 1 147 ? 18.422 35.812 5.77 1 44.62 147 GLN B C 1
ATOM 2314 O O . GLN B 1 147 ? 18.094 36.938 5.395 1 44.62 147 GLN B O 1
ATOM 2319 N N . TYR B 1 148 ? 19.375 35.031 5.051 1 37.5 148 TYR B N 1
ATOM 2320 C CA . TYR B 1 148 ? 19.828 35.562 3.779 1 37.5 148 TYR B CA 1
ATOM 2321 C C . TYR B 1 148 ? 19.078 34.938 2.611 1 37.5 148 TYR B C 1
ATOM 2323 O O . TYR B 1 148 ? 18.766 33.75 2.633 1 37.5 148 TYR B O 1
#

Foldseek 3Di:
DVVLVVLLVVLVVPLVQQCDADPQQQGVLLVCLLVLPLSNNVSNCVSPVCSQVGATPQQAGSLLNNLLNLNQNSVVSQVVDPVNLVQQCDQTNQGDGSLLNNQLNQNLVNNLVQLPRPSHDQQRATNVRDGSLSNRPVNPPSVVVSVD/DVVLVVLLVVLVVPLVQQCDADPQQQGVLLVCLLVLPLSNNVSNCVSPVCSQVGATPQQAGSLLNNLLNLNQNSVVSQVVDPVNLVQQCDATNQQDGSLLNNQLNQNLVNNQVQLPRPSHDQQRAGNVRDGSLNNRPVNPPNVVVSVD

Secondary structure (DSSP, 8-state):
-HHHHHHHHHHHH-SGGGG---TTS--HHHHHHHTT-HHHHHHHHHH-TTGGG---TTS--HHHHHHHTT-HHHHHHHHT-GGGGGGTT---TTS--HHHHHHHHT-HHHHHHHHT-TT--TT---TTS--HHHH-SSHHHHHHHHH-/-HHHHHHHHHHHH-SGGGG---TTS--HHHHHHHTT-HHHHHHHHHH-TTGGG---TTS--HHHHHHHTT-HHHHHHHHT-GGGGGGTT---TTS--HHHHHHHHT-HHHHHHHHH-TT--TT---TTS--HHHH-SSHHHHHHHHH-

Solvent-accessible surface area (backbone atoms only — not comparable to full-atom values): 15446 Å² total; per-residue (Å²): 119,58,47,42,56,47,53,49,54,34,47,72,74,47,58,68,52,52,69,46,53,52,100,63,30,41,24,43,53,32,47,26,20,56,53,39,36,49,68,44,37,52,54,48,41,70,76,34,77,68,57,72,72,50,52,26,75,57,42,33,36,29,56,31,39,5,27,46,63,54,24,54,67,30,38,46,59,42,72,74,31,78,92,43,52,77,55,58,63,41,51,24,74,64,30,42,25,24,56,27,37,11,22,50,63,52,30,57,72,48,47,55,53,46,69,72,35,87,84,44,64,74,72,48,56,22,72,84,69,41,30,23,70,72,45,27,60,58,48,72,66,51,57,52,55,68,75,98,118,58,47,43,57,47,53,49,53,34,48,72,74,47,58,68,53,52,69,45,54,51,100,62,32,40,24,42,54,31,50,26,20,55,51,39,37,50,69,45,37,51,54,48,40,71,76,34,77,68,56,70,72,50,52,27,75,57,41,34,37,30,57,31,38,4,26,44,62,54,24,54,67,31,39,46,57,41,72,74,30,79,94,43,51,78,55,58,63,41,52,24,73,62,30,41,26,24,55,28,37,12,22,51,64,52,28,57,74,47,47,56,55,47,70,71,33,85,84,45,62,73,70,47,55,23,73,85,68,40,29,22,69,71,46,24,61,57,48,72,67,50,58,53,57,69,76,98